Protein AF-A0A453JYV1-F1 (afdb_monomer)

InterPro domains:
  IPR001763 Rhodanese-like domain [PF00581] (7-103)
  IPR001763 Rhodanese-like domain [PS50206] (11-111)
  IPR001763 Rhodanese-like domain [SM00450] (1-108)
  IPR020936 tRNA uridine(34) hydroxylase [PTHR43268] (7-194)
  IPR022111 Rhodanase, C-terminal [PF12368] (113-177)
  IPR036873 Rhodanese-like domain superfamily [G3DSA:3.40.250.10] (4-139)
  IPR036873 Rhodanese-like domain superfamily [SSF52821] (13-140)

Solvent-accessible surface area (backbone atoms only — not comparable to full-atom values): 14407 Å² total; per-residue (Å²): 132,84,85,82,82,79,77,73,79,88,82,81,53,57,56,35,36,38,48,60,50,32,37,63,39,52,44,22,20,46,77,59,56,89,99,42,55,69,46,72,76,68,25,84,44,69,85,49,47,64,58,52,48,64,79,42,41,84,82,45,54,60,27,32,37,40,26,34,26,55,61,23,67,62,34,59,57,49,46,56,56,49,40,70,70,42,92,43,30,81,48,64,47,60,42,76,50,8,51,55,48,45,41,73,77,29,49,69,20,75,48,45,42,27,25,47,52,44,98,56,98,71,48,50,50,65,36,75,48,92,49,68,65,12,42,13,75,84,81,59,49,80,31,68,65,58,86,81,62,42,40,16,70,86,78,59,48,65,43,38,57,42,76,78,52,56,77,75,51,87,77,40,67,43,71,73,42,45,77,70,74,47,70,76,81,80,74,80,83,82,87,81,93,77,82,86,85,91,88,80,87,82,88,85,90,82,90,80,87,85,81,87,81,90,84,90,85,87,87,81,91,84,84,89,82,90,85,88,132

Radius of gyration: 28.68 Å; Cα contacts (8 Å, |Δi|>4): 325; chains: 1; bounding box: 116×36×60 Å

Nearest PDB structures (foldseek):
  5lwv-assembly1_A  TM=4.990E-01  e=4.012E+00  Homo sapiens
  5a01-assembly3_C  TM=4.528E-01  e=8.162E+00  Drosophila melanogaster
  8k5p-assembly1_M  TM=2.329E-01  e=2.394E+00  Saccharomyces cerevisiae S288C

Mean predicted aligned error: 13.2 Å

pLDDT: mean 79.56, std 25.59, range [27.66, 98.44]

Structure (mmCIF, N/CA/C/O backbone):
data_AF-A0A453JYV1-F1
#
_entry.id   AF-A0A453JYV1-F1
#
loop_
_atom_site.group_PDB
_atom_site.id
_atom_site.type_symbol
_atom_site.label_atom_id
_atom_site.label_alt_id
_atom_site.label_comp_id
_atom_site.label_asym_id
_atom_site.label_entity_id
_atom_site.label_seq_id
_atom_site.pdbx_PDB_ins_code
_atom_site.Cartn_x
_atom_site.Cartn_y
_atom_site.Cartn_z
_atom_site.occupancy
_atom_site.B_iso_or_equiv
_atom_site.auth_seq_id
_atom_site.auth_comp_id
_atom_site.auth_asym_id
_atom_site.auth_atom_id
_atom_site.pdbx_PDB_model_num
ATOM 1 N N . GLY A 1 1 ? -49.571 16.961 22.660 1.00 34.50 1 GLY A N 1
ATOM 2 C CA . GLY A 1 1 ? -49.129 15.564 22.766 1.00 34.50 1 GLY A CA 1
ATOM 3 C C . GLY A 1 1 ? -48.172 15.290 21.635 1.00 34.50 1 GLY A C 1
ATOM 4 O O . GLY A 1 1 ? -48.546 15.604 20.517 1.00 34.50 1 GLY A O 1
ATOM 5 N N . THR A 1 2 ? -46.983 14.783 21.987 1.00 37.09 2 THR A N 1
ATOM 6 C CA . THR A 1 2 ? -46.060 13.943 21.185 1.00 37.09 2 THR A CA 1
ATOM 7 C C . THR A 1 2 ? -45.648 14.508 19.814 1.00 37.09 2 THR A C 1
ATOM 9 O O . THR A 1 2 ? -46.446 14.521 18.889 1.00 37.09 2 THR A O 1
ATOM 12 N N . GLY A 1 3 ? -44.443 15.045 19.617 1.00 42.00 3 GLY A N 1
ATOM 13 C CA . GLY A 1 3 ? -43.163 14.373 19.863 1.00 42.00 3 GLY A CA 1
ATOM 14 C C . GLY A 1 3 ? -42.870 13.440 18.686 1.00 42.00 3 GLY A C 1
ATOM 15 O O . GLY A 1 3 ? -43.365 12.319 18.669 1.00 42.00 3 GLY A O 1
ATOM 16 N N . SER A 1 4 ? -42.119 13.920 17.694 1.00 39.47 4 SER A N 1
ATOM 17 C CA . SER A 1 4 ? -41.446 13.064 16.711 1.00 39.47 4 SER A CA 1
ATOM 18 C C . SER A 1 4 ? -39.971 13.443 16.701 1.00 39.47 4 SER A C 1
ATOM 20 O O . SER A 1 4 ? -39.463 14.083 15.777 1.00 39.47 4 SER A O 1
ATOM 22 N N . ASP A 1 5 ? -39.316 13.084 17.799 1.00 43.47 5 ASP A N 1
ATOM 23 C CA . ASP A 1 5 ? -37.872 12.975 17.880 1.00 43.47 5 ASP A CA 1
ATOM 24 C C . ASP A 1 5 ? -37.431 11.998 16.791 1.00 43.47 5 ASP A C 1
ATOM 26 O O . ASP A 1 5 ? -37.716 10.802 16.843 1.00 43.47 5 ASP A O 1
ATOM 30 N N . THR A 1 6 ? -36.782 12.516 15.752 1.00 44.31 6 THR A N 1
ATOM 31 C CA . THR A 1 6 ? -35.969 11.668 14.884 1.00 44.31 6 THR A CA 1
ATOM 32 C C . THR A 1 6 ? -34.592 11.637 15.527 1.00 44.31 6 THR A C 1
ATOM 34 O O . THR A 1 6 ? -33.714 12.422 15.178 1.00 44.31 6 THR A O 1
ATOM 37 N N . GLU A 1 7 ? -34.438 10.791 16.547 1.00 43.16 7 GLU A N 1
ATOM 38 C CA . GLU A 1 7 ? -33.121 10.413 17.050 1.00 43.16 7 GLU A CA 1
ATOM 39 C C . GLU A 1 7 ? -32.346 9.776 15.891 1.00 43.16 7 GLU A C 1
ATOM 41 O O . GLU A 1 7 ? -32.660 8.678 15.426 1.00 43.16 7 GLU A O 1
ATOM 46 N N . ALA A 1 8 ? -31.339 10.493 15.388 1.00 46.44 8 ALA A N 1
ATOM 47 C CA . ALA A 1 8 ? -30.294 9.889 14.580 1.00 46.44 8 ALA A CA 1
ATOM 48 C C . ALA A 1 8 ? -29.594 8.822 15.442 1.00 46.44 8 ALA A C 1
ATOM 50 O O . ALA A 1 8 ? -29.291 9.096 16.607 1.00 46.44 8 ALA A O 1
ATOM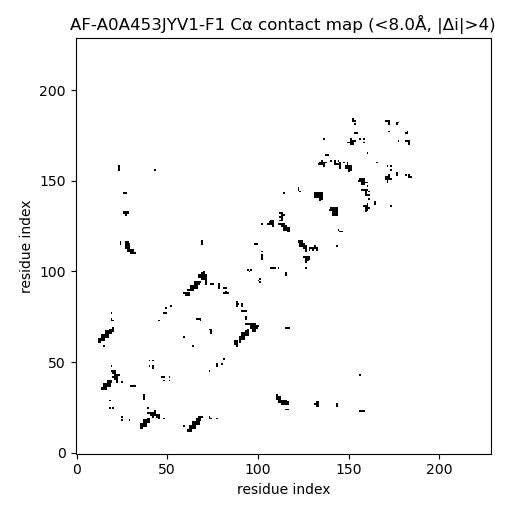 51 N N . PRO A 1 9 ? -29.344 7.609 14.921 1.00 43.66 9 PRO A N 1
ATOM 52 C CA . PRO A 1 9 ? -28.768 6.549 15.728 1.00 43.66 9 PRO A CA 1
ATOM 53 C C . PRO A 1 9 ? -27.367 6.964 16.183 1.00 43.66 9 PRO A C 1
ATOM 55 O O . PRO A 1 9 ? -26.504 7.303 15.373 1.00 43.66 9 PRO A O 1
ATOM 58 N N . ALA A 1 10 ? -27.141 6.929 17.493 1.00 43.78 10 ALA A N 1
ATOM 59 C CA . ALA A 1 10 ? -25.817 7.068 18.069 1.00 43.78 10 ALA A CA 1
ATOM 60 C C . ALA A 1 10 ? -24.900 5.939 17.554 1.00 43.78 10 ALA A C 1
ATOM 62 O O . ALA A 1 10 ? -25.212 4.760 17.723 1.00 43.78 10 ALA A O 1
ATOM 63 N N . GLY A 1 11 ? -23.748 6.299 16.975 1.00 46.12 11 GLY A N 1
ATOM 64 C CA . GLY A 1 11 ? -22.556 5.443 17.023 1.00 46.12 11 GLY A CA 1
ATOM 65 C C . GLY A 1 11 ? -22.072 4.751 15.744 1.00 46.12 11 GLY A C 1
ATOM 66 O O . GLY A 1 11 ? -21.526 3.658 15.852 1.00 46.12 11 GLY A O 1
ATOM 67 N N . GLN A 1 12 ? -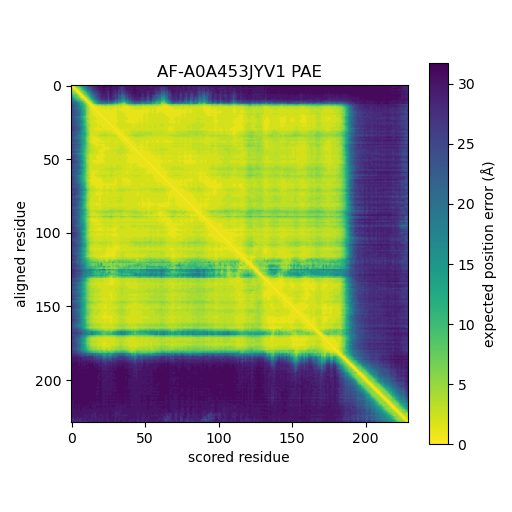22.185 5.345 14.552 1.00 57.25 12 GLN A N 1
ATOM 68 C CA . GLN A 1 12 ? -21.348 4.907 13.421 1.00 57.25 12 GLN A CA 1
ATOM 69 C C . GLN A 1 12 ? -20.193 5.885 13.228 1.00 57.25 12 GLN A C 1
ATOM 71 O O . GLN A 1 12 ? -20.302 6.858 12.491 1.00 57.25 12 GLN A O 1
ATOM 76 N N . ASN A 1 13 ? -19.081 5.630 13.919 1.00 68.19 13 ASN A N 1
ATOM 77 C CA . ASN A 1 13 ? -17.817 6.251 13.542 1.00 68.19 13 ASN A CA 1
ATOM 78 C C . ASN A 1 13 ? -17.468 5.757 12.137 1.00 68.19 13 ASN A C 1
ATOM 80 O O . ASN A 1 13 ? -17.376 4.541 11.940 1.00 68.19 13 ASN A O 1
ATOM 84 N N . ASP A 1 14 ? -17.261 6.679 11.193 1.00 91.44 14 ASP A N 1
ATOM 85 C CA . ASP A 1 14 ? -16.780 6.347 9.851 1.00 91.44 14 ASP A CA 1
ATOM 86 C C . ASP A 1 14 ? -15.595 5.386 9.945 1.00 91.44 14 ASP A C 1
ATOM 88 O O . ASP A 1 14 ? -14.679 5.581 10.750 1.00 91.44 14 ASP A O 1
ATOM 92 N N . VAL A 1 15 ? -15.606 4.342 9.124 1.00 95.69 15 VAL A N 1
ATOM 93 C CA . VAL A 1 15 ? -14.501 3.389 9.060 1.00 95.69 15 VAL A CA 1
ATOM 94 C C . VAL A 1 15 ? -13.508 3.864 8.010 1.00 95.69 15 VAL A C 1
ATOM 96 O O . VAL A 1 15 ? -13.895 4.239 6.904 1.00 95.69 15 VAL A O 1
ATOM 99 N N . VAL A 1 16 ? -12.223 3.802 8.343 1.00 97.31 16 VAL A N 1
ATOM 100 C CA . VAL A 1 16 ? -11.128 3.982 7.386 1.00 97.31 16 VAL A CA 1
ATOM 101 C C . VAL A 1 16 ? -10.221 2.768 7.422 1.00 97.31 16 VAL A C 1
ATOM 103 O O . VAL A 1 16 ? -9.938 2.217 8.488 1.00 97.31 16 VAL A O 1
ATOM 106 N N . VAL A 1 17 ? -9.751 2.352 6.253 1.00 98.19 17 VAL A N 1
ATOM 107 C CA . VAL A 1 17 ? -8.745 1.301 6.129 1.00 98.19 17 VAL A CA 1
ATOM 108 C C . VAL A 1 17 ? -7.386 1.952 5.898 1.00 98.19 17 VAL A C 1
ATOM 110 O O . VAL A 1 17 ? -7.243 2.740 4.974 1.00 98.19 17 VAL A O 1
ATOM 113 N N . LEU A 1 18 ? -6.377 1.627 6.703 1.00 98.38 18 LEU A N 1
ATOM 114 C CA . LEU A 1 18 ? -5.026 2.182 6.581 1.00 98.38 18 LEU A CA 1
ATOM 115 C C . LEU A 1 18 ? -4.015 1.098 6.187 1.00 98.38 18 LEU A C 1
ATOM 117 O O . LEU A 1 18 ? -3.783 0.140 6.931 1.00 98.38 18 LEU A O 1
ATOM 121 N N . ASP A 1 19 ? -3.376 1.276 5.031 1.00 98.38 19 ASP A N 1
ATOM 122 C CA . ASP A 1 19 ? -2.267 0.431 4.587 1.00 98.38 19 ASP A CA 1
ATOM 123 C C . ASP A 1 19 ? -0.969 0.856 5.289 1.00 98.38 19 ASP A C 1
ATOM 125 O O . ASP A 1 19 ? -0.384 1.888 4.971 1.00 98.38 19 ASP A O 1
ATOM 129 N N . ALA A 1 20 ? -0.487 0.060 6.243 1.00 98.00 20 ALA A N 1
ATOM 130 C CA . ALA A 1 20 ? 0.745 0.350 6.982 1.00 98.00 20 ALA A CA 1
ATOM 131 C C . ALA A 1 20 ? 2.015 -0.138 6.251 1.00 98.00 20 ALA A C 1
ATOM 133 O O . ALA A 1 20 ? 3.064 -0.337 6.877 1.00 98.00 20 ALA A O 1
ATOM 134 N N . ARG A 1 21 ? 1.921 -0.421 4.945 1.00 98.31 21 ARG A N 1
ATOM 135 C CA . ARG A 1 21 ? 3.026 -0.944 4.135 1.00 98.31 21 ARG A CA 1
ATOM 136 C C . ARG A 1 21 ? 3.754 0.137 3.347 1.00 98.31 21 ARG A C 1
ATOM 138 O O . ARG A 1 21 ? 3.298 1.267 3.221 1.00 98.31 21 ARG A O 1
ATOM 145 N N . ASN A 1 22 ? 4.909 -0.234 2.800 1.00 97.81 22 ASN A N 1
ATOM 146 C CA . ASN A 1 22 ? 5.653 0.633 1.900 1.00 97.81 22 ASN A CA 1
ATOM 147 C C . ASN A 1 22 ? 4.972 0.666 0.524 1.00 97.81 22 ASN A C 1
ATOM 149 O O . ASN A 1 22 ? 4.367 -0.317 0.093 1.00 97.81 22 ASN A O 1
ATOM 153 N N . LEU A 1 23 ? 5.158 1.760 -0.217 1.00 97.50 23 LEU A N 1
ATOM 154 C CA . LEU A 1 23 ? 4.512 1.995 -1.510 1.00 97.50 23 LEU A CA 1
ATOM 155 C C . LEU A 1 23 ? 4.705 0.845 -2.508 1.00 97.50 23 LEU A C 1
ATOM 157 O O . LEU A 1 23 ? 3.768 0.471 -3.209 1.00 97.50 23 LEU A O 1
ATOM 161 N N . TYR A 1 24 ? 5.900 0.252 -2.572 1.00 97.00 24 TYR A N 1
ATOM 162 C CA . TYR A 1 24 ? 6.161 -0.850 -3.504 1.00 97.00 24 TYR A CA 1
ATOM 163 C C . TYR A 1 24 ? 5.311 -2.098 -3.209 1.00 97.00 24 TYR A C 1
ATOM 165 O O . TYR A 1 24 ? 5.020 -2.854 -4.135 1.00 9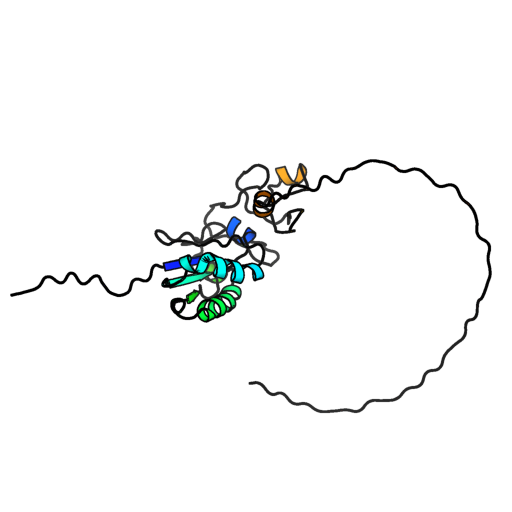7.00 24 TYR A O 1
ATOM 173 N N . GLU A 1 25 ? 4.882 -2.298 -1.960 1.00 97.81 25 GLU A N 1
ATOM 174 C CA . GLU A 1 25 ? 3.993 -3.392 -1.556 1.00 97.81 25 GLU A CA 1
ATOM 175 C C . GLU A 1 25 ? 2.546 -3.083 -1.958 1.00 97.81 25 GLU A C 1
ATOM 177 O O . GLU A 1 25 ? 1.879 -3.928 -2.551 1.00 97.81 25 GLU A O 1
ATOM 182 N N . THR A 1 26 ? 2.081 -1.856 -1.696 1.00 97.31 26 THR A N 1
ATOM 183 C CA . THR A 1 26 ? 0.747 -1.369 -2.093 1.00 97.31 26 THR A CA 1
ATOM 184 C C . THR A 1 26 ? 0.556 -1.356 -3.611 1.00 97.31 26 THR A C 1
ATOM 186 O O . THR A 1 26 ? -0.547 -1.597 -4.096 1.00 97.31 26 THR A O 1
ATOM 189 N N . ARG A 1 27 ? 1.630 -1.115 -4.376 1.00 96.06 27 ARG A N 1
ATOM 190 C CA . ARG A 1 27 ? 1.603 -1.040 -5.846 1.00 96.06 27 ARG A CA 1
ATOM 191 C C . ARG A 1 27 ? 1.146 -2.338 -6.514 1.00 96.06 27 ARG A C 1
ATOM 193 O O . ARG A 1 27 ? 0.550 -2.280 -7.583 1.00 96.06 27 ARG A O 1
ATOM 200 N N . ILE A 1 28 ? 1.445 -3.489 -5.913 1.00 96.06 28 ILE A N 1
ATOM 201 C CA . ILE 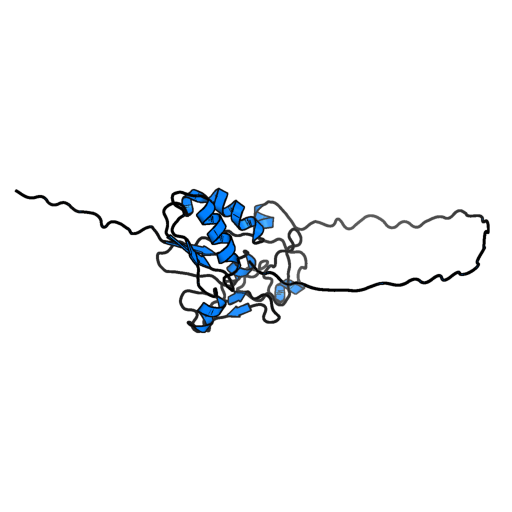A 1 28 ? 1.134 -4.799 -6.508 1.00 96.06 28 ILE A CA 1
ATOM 202 C C . ILE A 1 28 ? -0.087 -5.473 -5.895 1.00 96.06 28 ILE A C 1
ATOM 204 O O . ILE A 1 28 ? -0.616 -6.400 -6.495 1.00 96.06 28 ILE A O 1
ATOM 208 N N . GLY A 1 29 ? -0.560 -5.004 -4.745 1.00 96.00 29 GLY A N 1
ATOM 209 C CA . GLY A 1 29 ? -1.783 -5.508 -4.147 1.00 96.00 29 GLY A CA 1
ATOM 210 C C . GLY A 1 29 ? -2.213 -4.674 -2.961 1.00 96.00 29 GLY A C 1
ATOM 211 O O . GLY A 1 29 ? -1.365 -4.158 -2.233 1.00 96.00 29 GLY A O 1
ATOM 212 N N . LYS A 1 30 ? -3.518 -4.522 -2.761 1.00 96.88 30 LYS A N 1
ATOM 213 C CA . LYS A 1 30 ? -4.110 -3.683 -1.709 1.00 96.88 30 LYS A CA 1
ATOM 214 C C . LYS A 1 30 ? -5.551 -4.097 -1.440 1.00 96.88 30 LYS A C 1
ATOM 216 O O . LYS A 1 30 ? -6.161 -4.784 -2.256 1.00 96.88 30 LYS A O 1
ATOM 221 N N . PHE A 1 31 ? -6.090 -3.666 -0.306 1.00 96.69 31 PHE A N 1
ATOM 222 C CA . PHE A 1 31 ? -7.512 -3.840 -0.038 1.00 96.69 31 PHE A CA 1
ATOM 223 C C . PHE A 1 31 ? -8.349 -2.833 -0.830 1.00 96.69 31 PHE A C 1
ATOM 225 O O . PHE A 1 31 ? -8.007 -1.654 -0.929 1.00 96.69 31 PHE A O 1
ATOM 232 N N . HIS A 1 32 ? -9.465 -3.312 -1.363 1.00 94.56 32 HIS A N 1
ATOM 233 C CA . HIS A 1 32 ? -10.542 -2.515 -1.917 1.00 94.56 32 HIS A CA 1
ATOM 234 C C . HIS A 1 32 ? -11.849 -2.941 -1.245 1.00 94.56 32 HIS A C 1
ATOM 236 O O . HIS A 1 32 ? -12.421 -3.988 -1.549 1.00 94.56 32 HIS A O 1
ATOM 242 N N . VAL A 1 33 ? -12.305 -2.130 -0.292 1.00 94.38 33 VAL A N 1
ATOM 243 C CA . VAL A 1 33 ? -13.553 -2.369 0.435 1.00 94.38 33 VAL A CA 1
ATOM 244 C C . VAL A 1 33 ? -14.609 -1.393 -0.092 1.00 94.38 33 VAL A C 1
ATOM 246 O O . VAL A 1 33 ? -14.402 -0.180 -0.002 1.00 94.38 33 VAL A O 1
ATOM 249 N N . PRO A 1 34 ? -15.733 -1.876 -0.653 1.00 93.75 34 PRO A N 1
ATOM 250 C CA . PRO A 1 34 ? -16.776 -1.001 -1.174 1.00 93.75 34 PRO A CA 1
ATOM 251 C C . PRO A 1 34 ? -17.294 -0.032 -0.107 1.00 93.75 34 PRO A C 1
ATOM 253 O O . PRO A 1 34 ? -17.627 -0.445 1.002 1.00 93.75 34 PRO A O 1
ATOM 256 N N . ASN A 1 35 ? -17.406 1.249 -0.468 1.00 93.62 35 ASN A N 1
ATOM 257 C CA . ASN A 1 35 ? -17.914 2.331 0.389 1.00 93.62 35 ASN A CA 1
ATOM 258 C C . ASN A 1 35 ? -17.080 2.625 1.651 1.00 93.62 35 ASN A C 1
ATOM 260 O O . ASN A 1 35 ? -17.571 3.299 2.552 1.00 93.62 35 ASN A O 1
ATOM 264 N N . VAL A 1 36 ? -15.831 2.155 1.720 1.00 95.75 36 VAL A N 1
ATOM 265 C CA . VAL A 1 36 ? -14.913 2.461 2.823 1.00 95.75 36 VAL A CA 1
ATOM 266 C C . VAL A 1 36 ? -13.664 3.129 2.265 1.00 95.75 36 VAL A C 1
ATOM 268 O O . VAL A 1 36 ? -13.025 2.626 1.337 1.00 95.75 36 VAL A O 1
ATOM 271 N N . GLU A 1 37 ? -13.301 4.278 2.828 1.00 95.50 37 GLU A N 1
ATOM 272 C CA . GLU A 1 37 ? -12.090 4.983 2.421 1.00 95.50 37 GLU A CA 1
ATOM 273 C C . GLU A 1 37 ? -10.854 4.150 2.777 1.00 95.50 37 GLU A C 1
ATOM 275 O O . GLU A 1 37 ? -10.687 3.701 3.913 1.00 95.50 37 GLU A O 1
ATOM 280 N N . THR A 1 38 ? -9.976 3.945 1.793 1.00 96.62 38 THR A N 1
ATOM 281 C CA . THR A 1 38 ? -8.683 3.288 2.000 1.00 96.62 38 THR A CA 1
ATOM 282 C C . THR A 1 38 ? -7.562 4.307 1.849 1.00 96.62 38 THR A C 1
ATOM 284 O O . THR A 1 38 ? -7.346 4.876 0.777 1.00 96.62 38 THR A O 1
ATOM 287 N N . LEU A 1 39 ? -6.840 4.520 2.940 1.00 97.62 39 LEU A N 1
ATOM 288 C CA . LEU A 1 39 ? -5.715 5.424 3.064 1.00 97.62 39 LEU A CA 1
ATOM 289 C C . LEU A 1 39 ? -4.426 4.683 2.701 1.00 97.62 39 LEU A C 1
ATOM 291 O O . LEU A 1 39 ? -4.056 3.691 3.332 1.00 97.62 39 LEU A O 1
ATOM 295 N N . HIS A 1 40 ? -3.732 5.200 1.688 1.00 96.12 40 HIS A N 1
ATOM 296 C CA . HIS A 1 40 ? -2.420 4.723 1.260 1.00 96.12 40 HIS A CA 1
ATOM 297 C C . HIS A 1 40 ? -1.384 5.813 1.553 1.00 96.12 40 HIS A C 1
ATOM 299 O O . HIS A 1 40 ? -1.319 6.792 0.811 1.00 96.12 40 HIS A O 1
ATOM 305 N N . PRO A 1 41 ? -0.564 5.663 2.605 1.00 96.25 41 PRO A N 1
ATOM 306 C CA . PRO A 1 41 ? 0.421 6.670 2.993 1.00 96.25 41 PRO A CA 1
ATOM 307 C C . PRO A 1 41 ? 1.522 6.963 1.964 1.00 96.25 41 PRO A C 1
ATOM 309 O O . PRO A 1 41 ? 2.268 7.921 2.124 1.00 96.25 41 PRO A O 1
ATOM 312 N N . GLU A 1 42 ? 1.665 6.123 0.932 1.00 95.81 42 GLU A N 1
ATOM 313 C CA . GLU A 1 42 ? 2.742 6.195 -0.069 1.00 95.81 42 GLU A CA 1
ATOM 314 C C . GLU A 1 42 ? 4.159 6.273 0.553 1.00 95.81 42 GLU A C 1
ATOM 316 O O . GLU A 1 42 ? 5.078 6.847 -0.028 1.00 95.81 42 GLU A O 1
ATOM 321 N N . ILE A 1 43 ? 4.370 5.672 1.729 1.00 96.44 43 ILE A N 1
ATOM 322 C CA . ILE A 1 43 ? 5.656 5.724 2.444 1.00 96.44 43 ILE A CA 1
ATOM 323 C C . ILE A 1 43 ? 6.735 4.867 1.769 1.00 96.44 43 ILE A C 1
ATOM 325 O O . ILE A 1 43 ? 6.464 3.801 1.210 1.00 96.44 43 ILE A O 1
ATOM 329 N N . ARG A 1 44 ? 8.000 5.297 1.847 1.00 95.81 44 ARG A N 1
ATOM 330 C CA . ARG A 1 44 ? 9.139 4.527 1.303 1.00 95.81 44 ARG A CA 1
ATOM 331 C C . ARG A 1 44 ? 9.573 3.423 2.257 1.00 95.81 44 ARG A C 1
ATOM 333 O O . ARG A 1 44 ? 9.987 2.345 1.823 1.00 95.81 44 ARG A O 1
ATOM 340 N N . GLN A 1 45 ? 9.488 3.724 3.544 1.00 95.88 45 GLN A N 1
ATOM 341 C CA . GLN A 1 45 ? 9.883 2.881 4.659 1.00 95.88 45 GLN A CA 1
ATOM 342 C C . GLN A 1 45 ? 8.929 3.106 5.833 1.00 95.88 45 GLN A C 1
ATOM 344 O O . GLN A 1 45 ? 8.336 4.172 5.980 1.00 95.88 45 GLN A O 1
ATOM 349 N N . TYR A 1 46 ? 8.818 2.106 6.703 1.00 96.00 46 TYR A N 1
ATOM 350 C CA . TYR A 1 46 ? 7.879 2.138 7.822 1.00 96.00 46 TYR A CA 1
ATOM 351 C C . TYR A 1 46 ? 8.115 3.306 8.795 1.00 96.00 46 TYR A C 1
ATOM 353 O O . TYR A 1 46 ? 7.160 3.836 9.351 1.00 96.00 46 TYR A O 1
ATOM 361 N N . SER A 1 47 ? 9.365 3.746 8.975 1.00 96.50 47 SER A N 1
ATOM 362 C CA . SER A 1 47 ? 9.696 4.888 9.840 1.00 96.50 47 SER A CA 1
ATOM 363 C C . SER A 1 47 ? 9.083 6.213 9.383 1.00 96.50 47 SER A C 1
ATOM 365 O O . SER A 1 47 ? 9.039 7.145 10.177 1.00 96.50 47 SER A O 1
ATOM 367 N N . ASP A 1 48 ? 8.606 6.301 8.139 1.00 96.94 48 ASP A N 1
ATOM 368 C CA . ASP A 1 48 ? 7.926 7.491 7.623 1.00 96.94 48 ASP A CA 1
ATOM 369 C C . ASP A 1 48 ? 6.425 7.498 7.998 1.00 96.94 48 ASP A C 1
ATOM 371 O O . ASP A 1 48 ? 5.769 8.534 7.907 1.00 96.94 48 ASP A O 1
ATOM 375 N N . LEU A 1 49 ? 5.862 6.361 8.440 1.00 97.88 49 LEU A N 1
ATOM 376 C CA . LEU A 1 49 ? 4.437 6.241 8.775 1.00 97.88 49 LEU A CA 1
ATOM 377 C C . LEU A 1 49 ? 3.999 7.159 9.931 1.00 97.88 49 LEU A C 1
ATOM 379 O O . LEU A 1 49 ? 2.954 7.790 9.788 1.00 97.88 49 LEU A O 1
ATOM 383 N N . PRO A 1 50 ? 4.742 7.282 11.053 1.00 97.56 50 PRO A N 1
ATOM 384 C CA . PRO A 1 50 ? 4.370 8.199 12.132 1.00 97.56 50 PRO A CA 1
ATOM 385 C C . PRO A 1 50 ? 4.212 9.647 11.661 1.00 97.56 50 PRO A C 1
ATOM 387 O O . PRO A 1 50 ? 3.204 10.276 11.974 1.00 97.56 50 PRO A O 1
ATOM 390 N N . LEU A 1 51 ? 5.152 10.127 10.836 1.00 97.75 51 LEU A N 1
ATOM 391 C CA . LEU A 1 51 ? 5.095 11.467 10.252 1.00 97.75 51 LEU A CA 1
ATOM 392 C C . LEU A 1 51 ? 3.853 11.632 9.370 1.00 97.75 51 LEU A C 1
ATOM 394 O O . LEU A 1 51 ? 3.126 12.609 9.510 1.00 97.75 51 LEU A O 1
ATOM 398 N N . TRP A 1 52 ? 3.554 10.646 8.520 1.00 97.94 52 TRP A N 1
ATOM 399 C CA . TRP A 1 52 ? 2.341 10.690 7.704 1.00 97.94 52 TRP A CA 1
ATOM 400 C C . TRP A 1 52 ? 1.069 10.764 8.566 1.00 97.94 52 TRP A C 1
ATOM 402 O O . TRP A 1 52 ? 0.153 11.517 8.247 1.00 97.94 52 TRP A O 1
ATOM 412 N N . ILE A 1 53 ? 1.014 10.022 9.678 1.00 97.75 53 ILE A N 1
ATOM 413 C CA . ILE A 1 53 ? -0.111 10.055 10.628 1.00 97.75 53 ILE A CA 1
ATOM 414 C C . ILE A 1 53 ? -0.209 11.424 11.320 1.00 97.75 53 ILE A C 1
ATOM 416 O O . ILE A 1 53 ? -1.317 11.893 11.562 1.00 97.75 53 ILE A O 1
ATOM 420 N N . ASP A 1 54 ? 0.915 12.059 11.681 1.00 97.44 54 ASP A N 1
ATOM 421 C CA . ASP A 1 54 ? 0.932 13.435 12.208 1.00 97.44 54 ASP A CA 1
ATOM 422 C C . ASP A 1 54 ? 0.284 14.409 11.217 1.00 97.44 54 ASP A C 1
ATOM 424 O O . ASP A 1 54 ? -0.648 15.127 11.583 1.00 97.44 54 ASP A O 1
ATOM 428 N N . GLU A 1 55 ? 0.718 14.360 9.958 1.00 97.69 55 GLU A N 1
ATOM 429 C CA . GLU A 1 55 ? 0.276 15.252 8.880 1.00 97.69 55 GLU A CA 1
ATOM 430 C C . GLU A 1 55 ? -1.180 15.033 8.433 1.00 97.69 55 GLU A C 1
ATOM 432 O O . GLU A 1 55 ? -1.744 15.918 7.798 1.00 97.69 55 GLU A O 1
ATOM 437 N N . HIS A 1 56 ? -1.784 13.884 8.762 1.00 97.00 56 HIS A N 1
ATOM 438 C CA . HIS A 1 56 ? -3.130 13.482 8.319 1.00 97.00 56 HIS A CA 1
ATOM 439 C C . HIS A 1 56 ? -4.059 13.103 9.482 1.00 97.00 56 HIS A C 1
ATOM 441 O O . HIS A 1 56 ? -4.941 12.246 9.359 1.00 97.00 56 HIS A O 1
ATOM 447 N N . THR A 1 57 ? -3.846 13.717 10.644 1.00 95.94 57 THR A N 1
ATOM 448 C CA . THR A 1 57 ? -4.622 13.489 11.874 1.00 95.94 57 THR A CA 1
ATOM 449 C C . THR A 1 57 ? -6.132 13.623 11.633 1.00 95.94 57 THR A C 1
ATOM 451 O O . THR A 1 57 ? -6.919 12.842 12.165 1.00 95.94 57 THR A O 1
ATOM 454 N N . GLU A 1 58 ? -6.554 14.574 10.804 1.00 95.25 58 GLU A N 1
ATOM 455 C CA . GLU A 1 58 ? -7.947 14.837 10.434 1.00 95.25 58 GLU A CA 1
ATOM 456 C C . GLU A 1 58 ? -8.621 13.683 9.682 1.00 95.25 58 GLU A C 1
ATOM 458 O O . GLU A 1 58 ? -9.837 13.526 9.773 1.00 95.25 58 GLU A O 1
ATOM 463 N N . LYS A 1 59 ? -7.848 12.837 8.986 1.00 95.62 59 LYS A N 1
ATOM 464 C CA . LYS A 1 59 ? -8.374 11.644 8.298 1.00 95.62 59 LYS A CA 1
ATOM 465 C C . LYS A 1 59 ? -8.631 10.475 9.241 1.00 95.62 59 LYS A C 1
ATOM 467 O O . LYS A 1 59 ? -9.225 9.484 8.834 1.00 95.62 59 LYS A O 1
ATOM 472 N N . LEU A 1 60 ? -8.145 10.564 10.476 1.00 96.69 60 LEU A N 1
ATOM 473 C CA . LEU A 1 60 ? -8.098 9.455 11.425 1.00 96.69 60 LEU A CA 1
ATOM 474 C C . LEU A 1 60 ? -8.889 9.754 12.705 1.00 96.69 60 LEU A C 1
ATOM 476 O O . LEU A 1 60 ? -9.550 8.867 13.241 1.00 96.69 60 LEU A O 1
ATOM 480 N N . ARG A 1 61 ? -8.839 10.996 13.194 1.00 96.56 61 ARG A N 1
ATOM 481 C CA . ARG A 1 61 ? -9.484 11.404 14.446 1.00 96.56 61 ARG A CA 1
ATOM 482 C C . ARG A 1 61 ? -11.004 11.218 14.374 1.00 96.56 61 ARG A C 1
ATOM 484 O O . ARG A 1 61 ? -11.648 11.664 13.430 1.00 96.56 61 ARG A O 1
ATOM 491 N N . GLY A 1 62 ? -11.574 10.595 15.402 1.00 95.25 62 GLY A N 1
ATOM 492 C CA . GLY A 1 62 ? -13.007 10.316 15.531 1.00 95.25 62 GLY A CA 1
ATOM 493 C C . GLY A 1 62 ? -13.503 9.146 14.675 1.00 95.25 62 GLY A C 1
ATOM 494 O O . GLY A 1 62 ? -14.689 8.831 14.712 1.00 95.25 62 GLY A O 1
ATOM 495 N N . LYS A 1 63 ? -12.619 8.489 13.914 1.00 96.38 63 LYS A N 1
ATOM 496 C CA . LYS A 1 63 ? -12.958 7.376 13.021 1.00 96.38 63 LYS A CA 1
ATOM 497 C C . LYS A 1 63 ? -12.564 6.028 13.620 1.00 96.38 63 LYS A C 1
ATOM 499 O O . LYS A 1 63 ? -11.738 5.942 14.527 1.00 96.38 63 LYS A O 1
ATOM 504 N N . SER A 1 64 ? -13.149 4.958 13.088 1.00 97.25 64 SER A N 1
ATOM 505 C CA . SER A 1 64 ? -12.704 3.588 13.354 1.00 97.25 64 SER A CA 1
ATOM 506 C C . SER A 1 64 ? -11.614 3.214 12.354 1.00 97.25 64 SER A C 1
ATOM 508 O O . SER A 1 64 ? -11.877 3.070 11.161 1.00 97.25 64 SER A O 1
ATOM 510 N N . ILE A 1 65 ? -10.382 3.055 12.827 1.00 97.81 65 ILE A N 1
ATOM 511 C CA . ILE A 1 65 ? -9.207 2.847 11.977 1.00 97.81 65 ILE A CA 1
ATOM 512 C C . ILE A 1 65 ? -8.913 1.349 11.904 1.00 97.81 65 ILE A C 1
ATOM 514 O O . ILE A 1 65 ? -8.454 0.763 12.880 1.00 97.81 65 ILE A O 1
ATOM 518 N N . MET A 1 66 ? -9.151 0.718 10.755 1.00 97.94 66 MET A N 1
ATOM 519 C CA . MET A 1 66 ? -8.763 -0.668 10.482 1.00 97.94 66 MET A CA 1
ATOM 520 C C . MET A 1 66 ? -7.441 -0.690 9.719 1.00 97.94 66 MET A C 1
ATOM 522 O O . MET A 1 66 ? -7.364 -0.249 8.579 1.00 97.94 66 MET A O 1
ATOM 526 N N . MET A 1 67 ? -6.387 -1.234 10.311 1.00 98.00 67 MET A N 1
ATOM 527 C CA . MET A 1 67 ? -5.072 -1.264 9.674 1.00 98.00 67 MET A CA 1
ATOM 528 C C . MET A 1 67 ? -4.709 -2.645 9.150 1.00 98.00 67 MET A C 1
ATOM 530 O O . MET A 1 67 ? -5.105 -3.668 9.710 1.00 98.00 67 MET A O 1
ATOM 534 N N . TYR A 1 68 ? -3.859 -2.689 8.130 1.00 98.44 68 TYR A N 1
ATOM 535 C CA . TYR A 1 68 ? -3.265 -3.941 7.683 1.00 98.44 68 TYR A CA 1
ATOM 536 C C . TYR A 1 68 ? -1.812 -3.769 7.237 1.00 98.44 68 TYR A C 1
ATOM 538 O O . TYR A 1 68 ? -1.356 -2.699 6.841 1.00 98.44 68 TYR A O 1
ATOM 546 N N . CYS A 1 69 ? -1.073 -4.870 7.301 1.00 97.94 69 CYS A N 1
ATOM 547 C CA . CYS A 1 69 ? 0.211 -5.049 6.639 1.00 97.94 69 CYS A CA 1
ATOM 548 C C . CYS A 1 69 ? 0.381 -6.537 6.292 1.00 97.94 69 CYS A C 1
ATOM 550 O O . CYS A 1 69 ? -0.535 -7.327 6.517 1.00 97.94 69 CYS A O 1
ATOM 552 N N . THR A 1 70 ? 1.534 -6.949 5.759 1.00 97.00 70 THR A N 1
ATOM 553 C CA . THR A 1 70 ? 1.768 -8.339 5.318 1.00 97.00 70 THR A CA 1
ATOM 554 C C . THR A 1 70 ? 1.472 -9.379 6.406 1.00 97.00 70 THR A C 1
ATOM 556 O O . THR A 1 70 ? 0.743 -10.327 6.136 1.00 97.00 70 THR A O 1
ATOM 559 N N . GLY A 1 71 ? 1.990 -9.184 7.627 1.00 95.50 71 GLY A N 1
ATOM 560 C CA . GLY A 1 71 ? 1.907 -10.167 8.723 1.00 95.50 71 GLY A CA 1
ATOM 561 C C . GLY A 1 71 ? 1.505 -9.603 10.093 1.00 95.50 71 GLY A C 1
ATOM 562 O O . GLY A 1 71 ? 1.679 -10.270 11.103 1.00 95.50 71 GLY A O 1
ATOM 563 N N . GLY A 1 72 ? 1.020 -8.361 10.160 1.00 95.06 72 GLY A N 1
ATOM 564 C CA . GLY A 1 72 ? 0.496 -7.734 11.387 1.00 95.06 72 GLY A CA 1
ATOM 565 C C . GLY A 1 72 ? 1.494 -6.912 12.217 1.00 95.06 72 GLY A C 1
ATOM 566 O O . GLY A 1 72 ? 1.097 -5.907 12.791 1.00 95.06 72 GLY A O 1
ATOM 567 N N . ILE A 1 73 ? 2.794 -7.230 12.221 1.00 95.75 73 ILE A N 1
ATOM 568 C CA . ILE A 1 73 ? 3.764 -6.591 13.143 1.0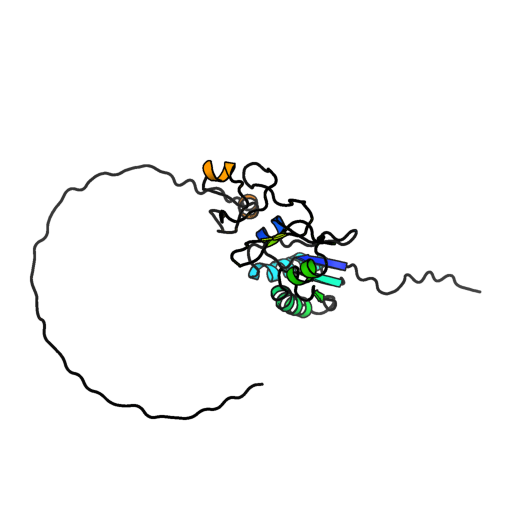0 95.75 73 ILE A CA 1
ATOM 569 C C . ILE A 1 73 ? 3.853 -5.054 13.041 1.00 95.75 73 ILE A C 1
ATOM 571 O O . ILE A 1 73 ? 3.976 -4.367 14.051 1.00 95.75 73 ILE A O 1
ATOM 575 N N . ARG A 1 74 ? 3.758 -4.488 11.829 1.00 97.44 74 ARG A N 1
ATOM 576 C CA . ARG A 1 74 ? 3.742 -3.025 11.637 1.00 97.44 74 ARG A CA 1
ATOM 577 C C . ARG A 1 74 ? 2.472 -2.393 12.203 1.00 97.44 74 ARG A C 1
ATOM 579 O O . ARG A 1 74 ? 2.521 -1.273 12.693 1.00 97.44 74 ARG A O 1
ATOM 586 N N . CYS A 1 75 ? 1.355 -3.114 12.162 1.00 97.69 75 CYS A N 1
ATOM 587 C CA . CYS A 1 75 ? 0.086 -2.649 12.708 1.00 97.69 75 CYS A CA 1
ATOM 588 C C . CYS A 1 75 ? 0.107 -2.622 14.237 1.00 97.69 75 CYS A C 1
ATOM 590 O O . CYS A 1 75 ? -0.401 -1.665 14.811 1.00 97.69 75 CYS A O 1
ATOM 592 N N . GLU A 1 76 ? 0.768 -3.580 14.892 1.00 96.00 76 GLU A N 1
ATOM 593 C CA . GLU A 1 76 ? 0.928 -3.565 16.353 1.00 96.00 76 GLU A CA 1
ATOM 594 C C . GLU A 1 76 ? 1.589 -2.258 16.804 1.00 96.00 76 GLU A C 1
ATOM 596 O O . GLU A 1 76 ? 1.041 -1.501 17.609 1.00 96.00 76 GLU A O 1
ATOM 601 N N . MET A 1 77 ? 2.723 -1.936 16.177 1.00 96.06 77 MET A N 1
ATOM 602 C CA . MET A 1 77 ? 3.506 -0.737 16.466 1.00 96.06 77 MET A CA 1
ATOM 603 C C . MET A 1 77 ? 2.751 0.550 16.101 1.00 96.06 77 MET A C 1
ATOM 605 O O . MET A 1 77 ? 2.683 1.479 16.909 1.00 96.06 77 MET A O 1
ATOM 609 N N . ALA A 1 78 ? 2.147 0.609 14.910 1.00 96.88 78 ALA A N 1
ATOM 610 C CA . ALA A 1 78 ? 1.385 1.774 14.466 1.00 96.88 78 ALA A CA 1
ATOM 611 C C . ALA A 1 78 ? 0.153 2.018 15.348 1.00 96.88 78 ALA A C 1
ATOM 613 O O . ALA A 1 78 ? -0.190 3.165 15.621 1.00 96.88 78 ALA A O 1
ATOM 614 N N . SER A 1 79 ? -0.485 0.958 15.849 1.00 96.56 79 SER A N 1
ATOM 615 C CA . SER A 1 79 ? -1.703 1.079 16.650 1.00 96.56 79 SER A CA 1
ATOM 616 C C . SER A 1 79 ? -1.417 1.692 18.016 1.00 96.56 79 SER A C 1
ATOM 618 O O . SER A 1 79 ? -2.178 2.538 18.484 1.00 96.56 79 SER A O 1
ATOM 620 N N . ALA A 1 80 ? -0.288 1.322 18.630 1.00 96.00 80 ALA A N 1
ATOM 621 C CA . ALA A 1 80 ? 0.191 1.948 19.855 1.00 96.00 80 ALA A CA 1
ATOM 622 C C . ALA A 1 80 ? 0.499 3.437 19.633 1.00 96.00 80 ALA A C 1
ATOM 624 O O . ALA A 1 80 ? 0.087 4.274 20.435 1.00 96.00 80 ALA A O 1
ATOM 625 N N . TYR A 1 81 ? 1.157 3.773 18.519 1.00 97.69 81 TYR A N 1
ATOM 626 C CA . TYR A 1 81 ? 1.467 5.160 18.174 1.00 97.69 81 TYR A CA 1
ATOM 627 C C . TYR A 1 81 ? 0.203 6.006 17.934 1.00 97.69 81 TYR A C 1
ATOM 629 O O . TYR A 1 81 ? 0.088 7.090 18.501 1.00 97.69 81 TYR A O 1
ATOM 637 N N . ILE A 1 82 ? -0.779 5.508 17.175 1.00 97.31 82 ILE A N 1
ATOM 638 C CA . ILE A 1 82 ? -2.048 6.218 16.937 1.00 97.31 82 ILE A CA 1
ATOM 639 C C . ILE A 1 82 ? -2.791 6.451 18.257 1.00 97.31 82 ILE A C 1
ATOM 641 O O . ILE A 1 82 ? -3.155 7.585 18.553 1.00 97.31 82 ILE A O 1
ATOM 645 N N . ARG A 1 83 ? -2.941 5.416 19.096 1.00 96.69 83 ARG A N 1
ATOM 646 C CA . ARG A 1 83 ? -3.600 5.553 20.408 1.00 96.69 83 ARG A CA 1
ATOM 647 C C . ARG A 1 83 ? -2.887 6.541 21.331 1.00 96.69 83 ARG A C 1
ATOM 649 O O . ARG A 1 83 ? -3.542 7.219 22.116 1.00 96.69 83 ARG A O 1
ATOM 656 N N . SER A 1 84 ? -1.561 6.669 21.230 1.00 96.69 84 SER A N 1
ATOM 657 C CA . SER A 1 84 ? -0.803 7.631 22.045 1.00 96.69 84 SER A CA 1
ATOM 658 C C . SER A 1 84 ? -1.145 9.099 21.758 1.00 96.69 84 SER A C 1
ATOM 660 O O . SER A 1 84 ? -0.801 9.966 22.558 1.00 96.69 84 SER A O 1
ATOM 662 N N . LYS A 1 85 ? -1.860 9.388 20.660 1.00 95.50 85 LYS A N 1
ATOM 663 C CA . LYS A 1 85 ? -2.319 10.743 20.321 1.00 95.50 85 LYS A CA 1
ATOM 664 C C . LYS A 1 85 ? -3.509 11.231 21.150 1.00 95.50 85 LYS A C 1
ATOM 666 O O . LYS A 1 85 ? -3.836 12.414 21.080 1.00 95.50 85 LYS A O 1
ATOM 671 N N . GLY A 1 86 ? -4.117 10.363 21.960 1.00 94.62 86 GLY A N 1
ATOM 672 C CA . GLY A 1 86 ? -5.157 10.737 22.917 1.00 94.62 86 GLY A CA 1
ATOM 673 C C . GLY A 1 86 ? -6.555 10.812 22.304 1.00 94.62 86 GLY A C 1
ATOM 674 O O . GLY A 1 86 ? -6.927 9.966 21.495 1.00 94.62 86 GLY A O 1
ATOM 675 N N . GLU A 1 87 ? -7.333 11.808 22.732 1.00 94.69 87 GLU A N 1
ATOM 676 C CA . GLU A 1 87 ? -8.770 11.902 22.455 1.00 94.69 87 GLU A CA 1
ATOM 677 C C . GLU A 1 87 ? -9.098 11.872 20.952 1.00 94.69 87 GLU A C 1
ATOM 679 O O . GLU A 1 87 ? -8.571 12.658 20.151 1.00 94.69 87 GLU A O 1
ATOM 684 N N . GLY A 1 88 ? -10.003 10.967 20.578 1.00 93.06 88 GLY A N 1
ATOM 685 C CA . GLY A 1 88 ? -10.435 10.727 19.204 1.00 93.06 88 GLY A CA 1
ATOM 686 C C . GLY A 1 88 ? -9.605 9.681 18.453 1.00 93.06 88 GLY A C 1
ATOM 687 O O . GLY A 1 88 ? -9.803 9.524 17.251 1.00 93.06 88 GLY A O 1
ATOM 688 N N . PHE A 1 89 ? -8.685 8.975 19.115 1.00 95.94 89 PHE A N 1
ATOM 689 C CA . PHE A 1 89 ? -7.856 7.912 18.526 1.00 95.94 89 PHE A CA 1
ATOM 690 C C . PHE A 1 89 ? -7.979 6.564 19.249 1.00 95.94 89 PHE A C 1
ATOM 692 O O . PHE A 1 89 ? -7.070 5.734 19.221 1.00 95.94 89 PHE A O 1
ATOM 699 N N . GLU A 1 90 ? -9.103 6.324 19.914 1.00 93.00 90 GLU A N 1
ATOM 700 C CA . GLU A 1 90 ? -9.332 5.134 20.734 1.00 93.00 90 GLU A CA 1
ATOM 701 C C . GLU A 1 90 ? -9.628 3.894 19.875 1.00 93.00 90 GLU A C 1
ATOM 703 O O . GLU A 1 90 ? -9.204 2.780 20.195 1.00 93.00 90 GLU A O 1
ATOM 708 N N . ASN A 1 91 ? -10.323 4.088 18.751 1.00 95.69 91 ASN A N 1
ATOM 709 C CA . ASN A 1 91 ? -10.866 3.019 17.912 1.00 95.69 91 ASN A CA 1
ATOM 710 C C . ASN A 1 91 ? -9.871 2.569 16.834 1.00 95.69 91 ASN A C 1
ATOM 712 O O . ASN A 1 91 ? -10.077 2.804 15.643 1.00 95.69 91 ASN A O 1
ATOM 716 N N . VAL A 1 92 ? -8.786 1.913 17.253 1.00 97.06 92 VAL A N 1
ATOM 717 C CA . VAL A 1 92 ? -7.755 1.378 16.347 1.00 97.06 92 VAL A CA 1
ATOM 718 C C . VAL A 1 92 ? -7.761 -0.144 16.348 1.00 97.06 92 VAL A C 1
ATOM 720 O O . VAL A 1 92 ? -7.451 -0.783 17.355 1.00 97.06 92 VAL A O 1
ATOM 723 N N . PHE A 1 93 ? -8.040 -0.712 15.183 1.00 97.25 93 PHE A N 1
ATOM 724 C CA . PHE A 1 93 ? -8.109 -2.138 14.908 1.00 97.25 93 PHE A CA 1
ATOM 725 C C . PHE A 1 93 ? -7.048 -2.535 13.886 1.00 97.25 93 PHE A C 1
ATOM 727 O O . PHE A 1 93 ? -6.521 -1.715 13.132 1.00 97.25 93 PHE A O 1
ATOM 734 N N . GLN A 1 94 ? -6.742 -3.825 13.837 1.00 96.50 94 GLN A N 1
ATOM 735 C CA . GLN A 1 94 ? -5.809 -4.370 12.865 1.00 96.50 94 GLN A CA 1
ATOM 736 C C . GLN A 1 94 ? -6.280 -5.720 12.341 1.00 96.50 94 GLN A C 1
ATOM 738 O O . GLN A 1 94 ? -6.910 -6.504 13.054 1.00 96.50 94 GLN A O 1
ATOM 743 N N . LEU A 1 95 ? -5.910 -6.012 11.100 1.00 97.38 95 LEU A N 1
ATOM 744 C CA . LEU A 1 95 ? -6.108 -7.313 10.492 1.00 97.38 95 LEU A CA 1
ATOM 745 C C . LEU A 1 95 ? -5.209 -8.348 11.177 1.00 97.38 95 LEU A C 1
ATOM 747 O O . LEU A 1 95 ? -3.989 -8.364 10.989 1.00 97.38 95 LEU A O 1
ATOM 751 N N . TYR A 1 96 ? -5.817 -9.220 11.975 1.00 95.38 96 TYR A N 1
ATOM 752 C CA . TYR A 1 96 ? -5.095 -10.244 12.720 1.00 95.38 96 TYR A CA 1
ATOM 753 C C . TYR A 1 96 ? -4.364 -11.216 11.782 1.00 95.38 96 TYR A C 1
ATOM 755 O O . TYR A 1 96 ? -4.968 -11.809 10.891 1.00 95.38 96 TYR A O 1
ATOM 763 N N . GLY A 1 97 ? -3.050 -11.368 11.975 1.00 95.69 97 GLY A N 1
ATOM 764 C CA . GLY A 1 97 ? -2.181 -12.152 11.087 1.00 95.69 97 GLY A CA 1
ATOM 765 C C . GLY A 1 97 ? -1.883 -11.499 9.728 1.00 95.69 97 GLY A C 1
ATOM 766 O O . GLY A 1 97 ? -1.191 -12.099 8.908 1.00 95.69 97 GLY A O 1
ATOM 767 N N . GLY A 1 98 ? -2.363 -10.273 9.490 1.00 97.19 98 GLY A N 1
ATOM 768 C CA . GLY A 1 98 ? -2.117 -9.510 8.269 1.00 97.19 98 GLY A CA 1
ATOM 769 C C . GLY A 1 98 ? -2.723 -10.116 7.001 1.00 97.19 98 GLY A C 1
ATOM 770 O O . GLY A 1 98 ? -3.571 -11.009 7.036 1.00 97.19 98 GLY A O 1
ATOM 771 N N . ILE A 1 99 ? -2.266 -9.607 5.855 1.00 97.31 99 ILE A N 1
ATOM 772 C CA . ILE A 1 99 ? -2.704 -10.057 4.525 1.00 97.31 99 ILE A CA 1
ATOM 773 C C . ILE A 1 99 ? -2.426 -11.551 4.329 1.00 97.31 99 ILE A C 1
ATOM 775 O O . ILE A 1 99 ? -3.224 -12.237 3.699 1.00 97.31 99 ILE A O 1
ATOM 779 N N . GLN A 1 100 ? -1.321 -12.071 4.874 1.00 94.44 100 GLN A N 1
ATOM 780 C CA . GLN A 1 100 ? -0.961 -13.480 4.718 1.00 94.44 100 GLN A CA 1
ATOM 781 C C . GLN A 1 100 ? -2.072 -14.403 5.233 1.00 94.44 100 GLN A C 1
ATOM 783 O O . GLN A 1 100 ? -2.594 -15.212 4.471 1.00 94.44 100 GLN A O 1
ATOM 788 N N . ARG A 1 101 ? -2.490 -14.226 6.492 1.00 95.62 101 ARG A N 1
ATOM 789 C CA . ARG A 1 101 ? -3.584 -15.015 7.070 1.00 95.62 101 ARG A CA 1
ATOM 790 C C . ARG A 1 101 ? -4.918 -14.757 6.370 1.00 95.62 101 ARG A C 1
ATOM 792 O O . ARG A 1 101 ? -5.738 -15.660 6.245 1.00 95.62 101 ARG A O 1
ATOM 799 N N . TYR A 1 102 ? -5.149 -13.526 5.916 1.00 96.62 102 TYR A N 1
ATOM 800 C CA . TYR A 1 102 ? -6.359 -13.195 5.169 1.00 96.62 102 TYR A CA 1
ATOM 801 C C . TYR A 1 102 ? -6.462 -13.989 3.860 1.00 96.62 102 TYR A C 1
ATOM 803 O O . TYR A 1 102 ? -7.507 -14.568 3.595 1.00 96.62 102 TYR A O 1
ATOM 811 N N . LEU A 1 103 ? -5.383 -14.079 3.079 1.00 94.62 103 LEU A N 1
ATOM 812 C CA . LEU A 1 103 ? -5.370 -14.835 1.820 1.00 94.62 103 LEU A CA 1
ATOM 813 C C . LEU A 1 103 ? -5.413 -16.357 2.026 1.00 94.62 103 LEU A C 1
ATOM 815 O O . LEU A 1 103 ? -5.899 -17.069 1.154 1.00 94.62 103 LEU A O 1
ATOM 819 N N . GLU A 1 104 ? -4.963 -16.865 3.178 1.00 93.75 104 GLU A N 1
ATOM 820 C CA . GLU A 1 104 ? -5.182 -18.268 3.566 1.00 93.75 104 GLU A CA 1
ATOM 821 C C . GLU A 1 104 ? -6.677 -18.566 3.793 1.00 93.75 104 GLU A C 1
ATOM 823 O O . GLU A 1 104 ? -7.159 -19.637 3.429 1.00 93.75 104 GLU A O 1
ATOM 828 N N . GLN A 1 105 ? -7.418 -17.611 4.367 1.00 95.25 105 GLN A N 1
ATOM 829 C CA . GLN A 1 105 ? -8.858 -17.726 4.620 1.00 95.25 105 GLN A CA 1
ATOM 830 C C . GLN A 1 105 ? -9.708 -17.450 3.366 1.00 95.25 105 GLN A C 1
ATOM 832 O O . GLN A 1 105 ? -10.759 -18.066 3.190 1.00 95.25 105 GLN A O 1
ATOM 837 N N . TYR A 1 106 ? -9.263 -16.523 2.516 1.00 94.31 106 TYR A N 1
ATOM 838 C CA . TYR A 1 106 ? -9.937 -16.076 1.295 1.00 94.31 106 TYR A CA 1
ATOM 839 C C . TYR A 1 106 ? -9.005 -16.282 0.089 1.00 94.31 106 TYR A C 1
ATOM 841 O O . TYR A 1 106 ? -8.386 -15.326 -0.389 1.00 94.31 106 TYR A O 1
ATOM 849 N N . PRO A 1 107 ? -8.861 -17.526 -0.406 1.00 90.38 107 PRO A N 1
ATOM 850 C CA . PRO A 1 107 ? -7.939 -17.842 -1.500 1.00 90.38 107 PRO A CA 1
ATOM 851 C C . PRO A 1 107 ? -8.351 -17.206 -2.838 1.00 90.38 107 PRO A C 1
ATOM 853 O O . PRO A 1 107 ? -7.518 -16.995 -3.717 1.00 90.38 107 PRO A O 1
ATOM 856 N N . ASP A 1 108 ? -9.629 -16.854 -2.987 1.00 91.00 108 ASP A N 1
ATOM 857 C CA . ASP A 1 108 ? -10.164 -16.049 -4.089 1.00 91.00 108 ASP A CA 1
ATOM 858 C C . ASP A 1 108 ? -9.852 -14.550 -3.945 1.00 91.00 108 ASP A C 1
ATOM 860 O O . ASP A 1 108 ? -10.281 -13.751 -4.767 1.00 91.00 108 ASP A O 1
ATOM 864 N N . GLY A 1 109 ? -9.127 -14.147 -2.901 1.00 91.56 109 GLY A N 1
ATOM 865 C CA . GLY A 1 109 ? -8.687 -12.781 -2.656 1.00 91.56 109 GLY A CA 1
ATOM 866 C C . GLY A 1 109 ? -9.684 -11.924 -1.889 1.00 91.56 109 GLY A C 1
ATOM 867 O O . GLY A 1 109 ? -9.260 -10.932 -1.311 1.00 91.56 109 GLY A O 1
ATOM 868 N N . GLY A 1 110 ? -10.974 -12.269 -1.823 1.00 94.50 110 GLY A N 1
ATOM 869 C CA . GLY A 1 110 ? -11.981 -11.467 -1.114 1.00 94.50 110 GLY A CA 1
ATOM 870 C C . GLY A 1 110 ? -11.924 -9.970 -1.473 1.00 94.50 110 GLY A C 1
ATOM 871 O O . GLY A 1 110 ? -12.074 -9.596 -2.636 1.00 94.50 110 GLY A O 1
ATOM 872 N N . TYR A 1 111 ? -11.668 -9.112 -0.482 1.00 95.44 111 TYR A N 1
ATOM 873 C CA . TYR A 1 111 ? -11.465 -7.664 -0.651 1.00 95.44 111 TYR A CA 1
ATOM 874 C C . TYR A 1 111 ? -10.023 -7.266 -0.983 1.00 95.44 111 TYR A C 1
ATOM 876 O O . TYR A 1 111 ? -9.748 -6.091 -1.199 1.00 95.44 111 TYR A O 1
ATOM 884 N N . PHE A 1 112 ? -9.079 -8.202 -0.976 1.00 95.88 112 PHE A N 1
ATOM 885 C CA . PHE A 1 112 ? -7.712 -7.959 -1.407 1.00 95.88 112 PHE A CA 1
ATOM 886 C C . PHE A 1 112 ? -7.597 -8.196 -2.917 1.00 95.88 112 PHE A C 1
ATOM 888 O O . PHE A 1 112 ? -8.032 -9.223 -3.448 1.00 95.88 112 PHE A O 1
ATOM 895 N N . ASP A 1 113 ? -7.005 -7.231 -3.606 1.00 94.25 113 ASP A N 1
ATOM 896 C CA . ASP A 1 113 ? -6.763 -7.268 -5.043 1.00 94.25 113 ASP A CA 1
ATOM 897 C C . ASP A 1 113 ? -5.263 -7.346 -5.325 1.00 94.25 113 ASP A C 1
ATOM 899 O O . ASP A 1 113 ? -4.463 -6.732 -4.613 1.00 94.25 113 ASP A O 1
ATOM 903 N N . GLY A 1 114 ? -4.879 -8.084 -6.370 1.00 94.19 114 GLY A N 1
ATOM 904 C CA . GLY A 1 114 ? -3.486 -8.281 -6.764 1.00 94.19 114 GLY A CA 1
ATOM 905 C C . GLY A 1 114 ? -2.708 -9.250 -5.867 1.00 94.19 114 GLY A C 1
ATOM 906 O O . GLY A 1 114 ? -3.219 -10.278 -5.411 1.00 94.19 114 GLY A O 1
ATOM 907 N N . LYS A 1 115 ? -1.429 -8.933 -5.643 1.00 94.81 115 LYS A N 1
ATOM 908 C CA . LYS A 1 115 ? -0.451 -9.780 -4.952 1.00 94.81 115 LYS A CA 1
ATOM 909 C C . LYS A 1 115 ? 0.045 -9.162 -3.648 1.00 94.81 115 LYS A C 1
ATOM 911 O O . LYS A 1 115 ? 0.328 -7.971 -3.549 1.00 94.81 115 LYS A O 1
ATOM 916 N N . ASN A 1 116 ? 0.209 -9.999 -2.632 1.00 95.25 116 ASN A N 1
ATOM 917 C CA . ASN A 1 116 ? 0.829 -9.638 -1.367 1.00 95.25 116 ASN A CA 1
ATOM 918 C C . ASN A 1 116 ? 2.353 -9.747 -1.478 1.00 95.25 116 ASN A C 1
ATOM 920 O O . ASN A 1 116 ? 2.879 -10.841 -1.666 1.00 95.25 116 ASN A O 1
ATOM 924 N N . PHE A 1 117 ? 3.071 -8.633 -1.336 1.00 95.31 117 PHE A N 1
ATOM 925 C CA . PHE A 1 117 ? 4.533 -8.647 -1.280 1.00 95.31 117 PHE A CA 1
ATOM 926 C C . PHE A 1 117 ? 5.030 -9.391 -0.029 1.00 95.31 117 PHE A C 1
ATOM 928 O O . PHE A 1 117 ? 4.581 -9.110 1.086 1.00 95.31 117 PHE A O 1
ATOM 935 N N . VAL A 1 118 ? 5.993 -10.301 -0.202 1.00 92.56 118 VAL A N 1
ATOM 936 C CA . VAL A 1 118 ? 6.624 -11.063 0.885 1.00 92.56 118 VAL A CA 1
ATOM 937 C C . VAL A 1 118 ? 8.145 -10.943 0.829 1.00 92.56 118 VAL A C 1
ATOM 939 O O . VAL A 1 118 ? 8.751 -10.831 -0.232 1.00 92.56 118 VAL A O 1
ATOM 942 N N . PHE A 1 119 ? 8.782 -10.982 1.996 1.00 86.81 119 PHE A N 1
ATOM 943 C CA . PHE A 1 119 ? 10.215 -10.704 2.156 1.00 86.81 119 PHE A CA 1
ATOM 944 C C . PHE A 1 119 ? 11.109 -11.950 2.024 1.00 86.81 119 PHE A C 1
ATOM 946 O O . PHE A 1 119 ? 12.246 -11.949 2.492 1.00 86.81 119 PHE A O 1
ATOM 953 N N . ASP A 1 120 ? 10.607 -13.013 1.396 1.00 86.69 120 ASP A N 1
ATOM 954 C CA . ASP A 1 120 ? 11.351 -14.246 1.135 1.00 86.69 120 ASP A CA 1
ATOM 955 C C . ASP A 1 120 ? 11.579 -14.474 -0.372 1.00 86.69 120 ASP A C 1
ATOM 957 O O . ASP A 1 120 ? 11.366 -13.585 -1.199 1.00 86.69 120 ASP A O 1
ATOM 961 N N . HIS A 1 121 ? 12.066 -15.661 -0.738 1.00 77.19 121 HIS A N 1
ATOM 962 C CA . HIS A 1 121 ? 12.394 -16.018 -2.120 1.00 77.19 121 HIS A CA 1
ATOM 963 C C . HIS A 1 121 ? 11.201 -15.952 -3.086 1.00 77.19 121 HIS A C 1
ATOM 965 O O . HIS A 1 121 ? 11.418 -15.858 -4.289 1.00 77.19 121 HIS A O 1
ATOM 971 N N . ARG A 1 122 ? 9.963 -15.989 -2.580 1.00 86.81 122 ARG A N 1
ATOM 972 C CA . ARG A 1 122 ? 8.744 -15.940 -3.394 1.00 86.81 122 ARG A CA 1
ATOM 973 C C . ARG A 1 122 ? 8.448 -14.537 -3.907 1.00 86.81 122 ARG A C 1
ATOM 975 O O . ARG A 1 122 ? 7.787 -14.413 -4.928 1.00 86.81 122 ARG A O 1
ATOM 982 N N . ILE A 1 123 ? 8.942 -13.495 -3.224 1.00 83.50 123 ILE A N 1
ATOM 983 C CA . ILE A 1 123 ? 8.781 -12.060 -3.541 1.00 83.50 123 ILE A CA 1
ATOM 984 C C . ILE A 1 123 ? 7.337 -11.551 -3.432 1.00 83.50 123 ILE A C 1
ATOM 986 O O . ILE A 1 123 ? 7.096 -10.485 -2.866 1.00 83.50 123 ILE A O 1
ATOM 990 N N . SER A 1 124 ? 6.358 -12.297 -3.929 1.00 82.88 124 SER A N 1
ATOM 991 C CA . SER A 1 124 ? 4.943 -12.014 -3.741 1.00 82.88 124 SER A CA 1
ATOM 992 C C . SER A 1 124 ? 4.106 -13.293 -3.765 1.00 82.88 124 SER A C 1
ATOM 994 O O . SER A 1 124 ? 4.503 -14.300 -4.347 1.00 82.88 124 SER A O 1
ATOM 996 N N . VAL A 1 125 ? 2.945 -13.254 -3.117 1.00 81.00 125 VAL A N 1
ATOM 997 C CA . VAL A 1 125 ? 1.940 -14.322 -3.124 1.00 81.00 125 VAL A CA 1
ATOM 998 C C . VAL A 1 125 ? 0.613 -13.703 -3.548 1.00 81.00 125 VAL A C 1
ATOM 1000 O O . VAL A 1 125 ? 0.151 -12.749 -2.926 1.00 81.00 125 VAL A O 1
ATOM 1003 N N . GLY A 1 126 ? 0.035 -14.199 -4.638 1.00 75.56 126 GLY A N 1
ATOM 1004 C CA . GLY A 1 126 ? -1.245 -13.732 -5.169 1.00 75.56 126 GLY A CA 1
ATOM 1005 C C . GLY A 1 126 ? -2.437 -14.495 -4.610 1.00 75.56 126 GLY A C 1
ATOM 1006 O O . GLY A 1 126 ? -2.287 -15.603 -4.098 1.00 75.56 126 GLY A O 1
ATOM 1007 N N . SER A 1 127 ? -3.615 -13.893 -4.743 1.00 73.25 127 SER A N 1
ATOM 1008 C CA . SER A 1 127 ? -4.871 -14.647 -4.720 1.00 73.25 127 SER A CA 1
ATOM 1009 C C . SER A 1 127 ? -5.101 -15.350 -6.064 1.00 73.25 127 SER A C 1
ATOM 1011 O O . SER A 1 127 ? -4.371 -15.106 -7.023 1.00 73.25 127 SER A O 1
ATOM 1013 N N . ASN A 1 128 ? -6.145 -16.175 -6.161 1.00 74.94 128 ASN A N 1
ATOM 1014 C CA . ASN A 1 128 ? -6.575 -16.785 -7.426 1.00 74.94 128 ASN A CA 1
ATOM 1015 C C . ASN A 1 128 ? -7.196 -15.778 -8.421 1.00 74.94 128 ASN A C 1
ATOM 1017 O O . ASN A 1 128 ? -7.687 -16.187 -9.472 1.00 74.94 128 ASN A O 1
ATOM 1021 N N . LYS A 1 129 ? -7.230 -14.477 -8.099 1.00 75.75 129 LYS A N 1
ATOM 1022 C CA . LYS A 1 129 ? -7.645 -13.432 -9.038 1.00 75.75 129 LYS A CA 1
ATOM 1023 C C . LYS A 1 129 ? -6.493 -13.091 -9.977 1.00 75.75 129 LYS A C 1
ATOM 1025 O O . LYS A 1 129 ? -5.429 -12.664 -9.535 1.00 75.75 129 LYS A O 1
ATOM 1030 N N . ASP A 1 130 ? -6.761 -13.136 -11.277 1.00 74.25 130 ASP A N 1
ATOM 1031 C CA . ASP A 1 130 ? -5.813 -12.722 -12.319 1.00 74.25 130 ASP A CA 1
ATOM 1032 C C . ASP A 1 130 ? -5.760 -11.188 -12.514 1.00 74.25 130 ASP A C 1
ATOM 1034 O O . ASP A 1 130 ? -5.541 -10.690 -13.620 1.00 74.25 130 ASP A O 1
ATOM 1038 N N . ASN A 1 131 ? -5.979 -10.395 -11.455 1.00 87.75 131 ASN A N 1
ATOM 1039 C CA . ASN A 1 131 ? -5.963 -8.935 -11.544 1.00 87.75 131 ASN A CA 1
ATOM 1040 C C . ASN A 1 131 ? -4.582 -8.343 -11.223 1.00 87.75 131 ASN A C 1
ATOM 1042 O O . ASN A 1 131 ? -4.188 -8.182 -10.070 1.00 87.75 131 ASN A O 1
ATOM 1046 N N . ILE A 1 132 ? -3.855 -7.942 -12.265 1.00 92.38 132 ILE A N 1
ATOM 1047 C CA . ILE A 1 132 ? -2.568 -7.251 -12.126 1.00 92.38 132 ILE A CA 1
ATOM 1048 C C . ILE A 1 132 ? -2.820 -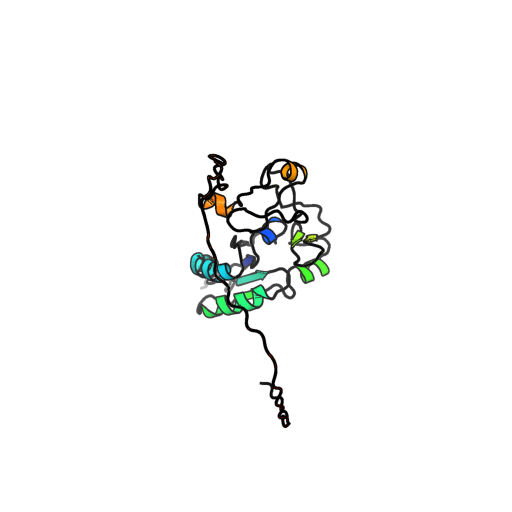5.764 -11.846 1.00 92.38 132 ILE A C 1
ATOM 1050 O O . ILE A 1 132 ? -3.250 -5.027 -12.732 1.00 92.38 132 ILE A O 1
ATOM 1054 N N . LEU A 1 133 ? -2.534 -5.316 -10.619 1.00 94.69 133 LEU A N 1
ATOM 1055 C CA . LEU A 1 133 ? -2.654 -3.898 -10.239 1.00 94.69 133 LEU A CA 1
ATOM 1056 C C . LEU A 1 133 ? -1.432 -3.061 -10.623 1.00 94.69 133 LEU A C 1
ATOM 1058 O O . LEU A 1 133 ? -1.547 -1.862 -10.871 1.00 94.69 133 LEU A O 1
ATOM 1062 N N . GLY A 1 134 ? -0.255 -3.685 -10.612 1.00 95.25 134 GLY A N 1
ATOM 1063 C CA . GLY A 1 134 ? 0.999 -3.000 -10.872 1.00 95.25 134 GLY A CA 1
ATOM 1064 C C . GLY A 1 134 ? 1.157 -2.621 -12.343 1.00 95.25 134 GLY A C 1
ATOM 1065 O O . GLY A 1 134 ? 0.620 -3.266 -13.246 1.00 95.25 134 GLY A O 1
ATOM 1066 N N . THR A 1 135 ? 1.963 -1.595 -12.591 1.00 97.12 135 THR A N 1
ATOM 1067 C CA . THR A 1 135 ? 2.342 -1.165 -13.937 1.00 97.12 135 THR A CA 1
ATOM 1068 C C . THR A 1 135 ? 3.846 -0.964 -14.025 1.00 97.12 135 THR A C 1
ATOM 1070 O O . THR A 1 135 ? 4.491 -0.525 -13.069 1.00 97.12 135 THR A O 1
ATOM 1073 N N . CYS A 1 136 ? 4.413 -1.244 -15.195 1.00 96.81 136 CYS A N 1
ATOM 1074 C CA . CYS A 1 136 ? 5.793 -0.919 -15.514 1.00 96.81 136 CYS A CA 1
ATOM 1075 C C . CYS A 1 136 ? 6.008 0.594 -15.404 1.00 96.81 136 CYS A C 1
ATOM 1077 O O . CYS A 1 136 ? 5.292 1.378 -16.023 1.00 96.81 136 CYS A O 1
ATOM 1079 N N . LEU A 1 137 ? 7.035 0.995 -14.660 1.00 96.38 137 LEU A N 1
ATOM 1080 C CA . LEU A 1 137 ? 7.427 2.387 -14.453 1.00 96.38 137 LEU A CA 1
ATOM 1081 C C . LEU A 1 137 ? 7.776 3.106 -15.766 1.00 96.38 137 LEU A C 1
ATOM 1083 O O . LEU A 1 137 ? 7.618 4.317 -15.851 1.00 96.38 137 LEU A O 1
ATOM 1087 N N . VAL A 1 138 ? 8.276 2.372 -16.767 1.00 95.19 138 VAL A N 1
ATOM 1088 C CA . VAL A 1 138 ? 8.800 2.948 -18.015 1.00 95.19 138 VAL A CA 1
ATOM 1089 C C . VAL A 1 138 ? 7.720 3.040 -19.093 1.00 95.19 138 VAL A C 1
ATOM 1091 O O . VAL A 1 138 ? 7.494 4.112 -19.640 1.00 95.19 138 VAL A O 1
ATOM 1094 N N . CYS A 1 139 ? 7.050 1.928 -19.410 1.00 95.81 139 CYS A N 1
ATOM 1095 C CA . CYS A 1 139 ? 6.089 1.867 -20.519 1.00 95.81 139 CYS A CA 1
ATOM 1096 C C . CYS A 1 139 ? 4.616 1.851 -20.084 1.00 95.81 139 CYS A C 1
ATOM 1098 O O . CYS A 1 139 ? 3.736 1.891 -20.939 1.00 95.81 139 CYS A O 1
ATOM 1100 N N . GLY A 1 140 ? 4.328 1.746 -18.783 1.00 95.94 140 GLY A N 1
ATOM 1101 C CA . GLY A 1 140 ? 2.962 1.717 -18.253 1.00 95.94 140 GLY A CA 1
ATOM 1102 C C . GLY A 1 140 ? 2.200 0.401 -18.447 1.00 95.94 140 GLY A C 1
ATOM 1103 O O . GLY A 1 140 ? 1.078 0.289 -17.962 1.00 95.94 140 GLY A O 1
ATOM 1104 N N . SER A 1 141 ? 2.774 -0.614 -19.107 1.00 96.50 141 SER A N 1
ATOM 1105 C CA . SER A 1 141 ? 2.118 -1.921 -19.263 1.00 96.50 141 SER A CA 1
ATOM 1106 C C . SER A 1 141 ? 1.863 -2.585 -17.908 1.00 96.50 141 SER A C 1
ATOM 1108 O O . SER A 1 141 ? 2.682 -2.450 -16.998 1.00 96.50 141 SER A O 1
ATOM 1110 N N . THR A 1 142 ? 0.789 -3.365 -17.779 1.00 96.50 142 THR A N 1
ATOM 1111 C CA . THR A 1 142 ? 0.509 -4.154 -16.567 1.00 96.50 142 THR A CA 1
ATOM 1112 C C . THR A 1 142 ? 1.695 -5.050 -16.216 1.00 96.50 142 THR A C 1
ATOM 1114 O O . THR A 1 142 ? 2.191 -5.788 -17.071 1.00 96.50 142 THR A O 1
ATOM 1117 N N . TYR A 1 143 ? 2.177 -4.962 -14.980 1.00 95.69 143 TYR A N 1
ATOM 1118 C CA . TYR A 1 143 ? 3.331 -5.718 -14.501 1.00 95.69 143 TYR A CA 1
ATOM 1119 C C . TYR A 1 143 ? 3.395 -5.668 -12.975 1.00 95.69 143 TYR A C 1
ATOM 1121 O O . TYR A 1 143 ? 3.285 -4.586 -12.414 1.00 95.69 143 TYR A O 1
ATOM 1129 N N . ASP A 1 144 ? 3.616 -6.791 -12.296 1.00 94.88 144 ASP A N 1
ATOM 1130 C CA . ASP A 1 144 ? 3.619 -6.876 -10.826 1.00 94.88 144 ASP A CA 1
ATOM 1131 C C . ASP A 1 144 ? 4.756 -7.741 -10.250 1.00 94.88 144 ASP A C 1
ATOM 1133 O O . ASP A 1 144 ? 4.758 -8.063 -9.061 1.00 94.88 144 ASP A O 1
ATOM 1137 N N . ASP A 1 145 ? 5.743 -8.095 -11.076 1.00 93.62 145 ASP A N 1
ATOM 1138 C CA . ASP A 1 145 ? 6.862 -8.945 -10.679 1.00 93.62 145 ASP A CA 1
ATOM 1139 C C . ASP A 1 145 ? 8.106 -8.124 -10.287 1.00 93.62 145 ASP A C 1
ATOM 1141 O O . ASP A 1 145 ? 8.676 -7.380 -11.087 1.00 93.62 145 ASP A O 1
ATOM 1145 N N . TYR A 1 146 ? 8.570 -8.294 -9.048 1.00 95.25 146 TYR A N 1
ATOM 1146 C CA . TYR A 1 146 ? 9.798 -7.680 -8.532 1.00 95.25 146 TYR A CA 1
ATOM 1147 C C . TYR A 1 146 ? 11.033 -8.600 -8.592 1.00 95.25 146 TYR A C 1
ATOM 1149 O O . TYR A 1 146 ? 12.059 -8.268 -7.993 1.00 95.25 146 TYR A O 1
ATOM 1157 N N . SER A 1 147 ? 10.984 -9.731 -9.302 1.00 91.94 147 SER A N 1
ATOM 1158 C CA . SER A 1 147 ? 12.090 -10.703 -9.410 1.00 91.94 147 SER A CA 1
ATOM 1159 C C . SER A 1 147 ? 13.394 -10.103 -9.924 1.00 91.94 147 SER A C 1
ATOM 1161 O O . SER A 1 147 ? 14.468 -10.446 -9.430 1.00 91.94 147 SER A O 1
ATOM 1163 N N . SER A 1 148 ? 13.314 -9.125 -10.826 1.00 91.81 148 SER A N 1
ATOM 1164 C CA . SER A 1 148 ? 14.475 -8.372 -11.318 1.00 91.81 148 SER A CA 1
ATOM 1165 C C . SER A 1 148 ? 15.106 -7.452 -10.269 1.00 91.81 148 SER A C 1
ATOM 1167 O O . SER A 1 148 ? 16.225 -6.973 -10.448 1.00 91.81 148 SER A O 1
ATOM 1169 N N . ARG A 1 149 ? 14.402 -7.193 -9.1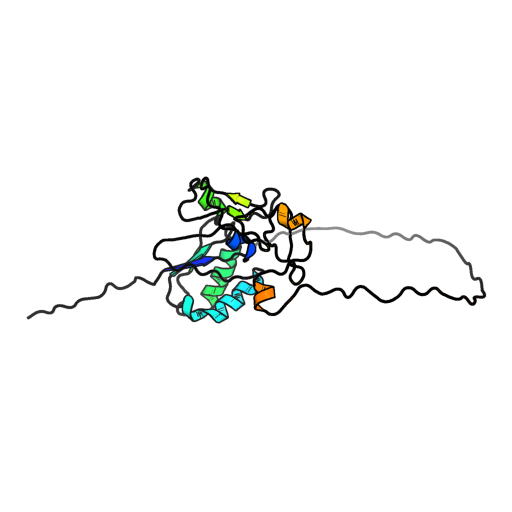57 1.00 93.31 149 ARG A N 1
ATOM 1170 C CA . ARG A 1 149 ? 14.821 -6.308 -8.061 1.00 93.31 149 ARG A CA 1
ATOM 1171 C C . ARG A 1 149 ? 15.279 -4.931 -8.554 1.00 93.31 149 ARG A C 1
ATOM 1173 O O . ARG A 1 149 ? 16.179 -4.333 -7.956 1.00 93.31 149 ARG A O 1
ATOM 1180 N N . CYS A 1 150 ? 14.650 -4.418 -9.615 1.00 95.19 150 CYS A N 1
ATOM 1181 C CA . CYS A 1 150 ? 14.875 -3.064 -10.108 1.00 95.19 150 CYS A CA 1
ATOM 1182 C C . CYS A 1 150 ? 14.619 -2.046 -8.991 1.00 95.19 150 CYS A C 1
ATOM 1184 O O . CYS A 1 150 ? 13.672 -2.157 -8.206 1.00 95.19 150 CYS A O 1
ATOM 1186 N N . ARG A 1 151 ? 15.492 -1.043 -8.899 1.00 96.00 151 ARG A N 1
ATOM 1187 C CA . ARG A 1 151 ? 15.472 -0.046 -7.826 1.00 96.00 151 ARG A CA 1
ATOM 1188 C C . ARG A 1 151 ? 15.629 1.343 -8.391 1.00 96.00 151 ARG A C 1
ATOM 1190 O O . ARG A 1 151 ? 16.406 1.552 -9.315 1.00 96.00 151 ARG A O 1
ATOM 1197 N N . CYS A 1 152 ? 14.963 2.295 -7.755 1.00 95.69 152 CYS A N 1
ATOM 1198 C CA . CYS A 1 152 ? 15.181 3.699 -8.044 1.00 95.69 152 CYS A CA 1
ATOM 1199 C C . CYS A 1 152 ? 16.649 4.093 -7.799 1.00 95.69 152 CYS A C 1
ATOM 1201 O O . CYS A 1 152 ? 17.234 3.729 -6.771 1.00 95.69 152 CYS A O 1
ATOM 1203 N N . SER A 1 153 ? 17.224 4.870 -8.713 1.00 95.62 153 SER A N 1
ATOM 1204 C CA . SER A 1 153 ? 18.591 5.386 -8.639 1.00 95.62 153 SER A CA 1
ATOM 1205 C C . SER A 1 153 ? 18.790 6.320 -7.441 1.00 95.62 153 SER A C 1
ATOM 1207 O O . SER A 1 153 ? 19.828 6.267 -6.795 1.00 95.62 153 SER A O 1
ATOM 1209 N N . ASN A 1 154 ? 17.777 7.110 -7.065 1.00 94.81 154 ASN A N 1
ATOM 1210 C CA . ASN A 1 154 ? 17.919 8.132 -6.021 1.00 94.81 154 ASN A CA 1
ATOM 1211 C C . ASN A 1 154 ? 17.594 7.629 -4.605 1.00 94.81 154 ASN A C 1
ATOM 1213 O O . ASN A 1 154 ? 18.204 8.082 -3.644 1.00 94.81 154 ASN A O 1
ATOM 1217 N N . CYS A 1 155 ? 16.596 6.754 -4.444 1.00 94.50 155 CYS A N 1
ATOM 1218 C CA . CYS A 1 155 ? 16.120 6.321 -3.117 1.00 94.50 155 CYS A CA 1
ATOM 1219 C C . CYS A 1 155 ? 16.229 4.814 -2.868 1.00 94.50 155 CYS A C 1
ATOM 1221 O O . CYS A 1 155 ? 15.861 4.349 -1.795 1.00 94.50 155 CYS A O 1
ATOM 1223 N N . ARG A 1 156 ? 16.668 4.033 -3.865 1.00 95.38 156 ARG A N 1
ATOM 1224 C CA . ARG A 1 156 ? 16.821 2.567 -3.796 1.00 95.38 156 ARG A CA 1
ATOM 1225 C C . ARG A 1 156 ? 15.540 1.757 -3.530 1.00 95.38 156 ARG A C 1
ATOM 1227 O O . ARG A 1 156 ? 15.618 0.526 -3.462 1.00 95.38 156 ARG A O 1
ATOM 1234 N N . MET A 1 157 ? 14.375 2.406 -3.439 1.00 95.62 157 MET A N 1
ATOM 1235 C CA . MET A 1 157 ? 13.066 1.751 -3.353 1.00 95.62 157 MET A CA 1
ATOM 1236 C C . MET A 1 157 ? 12.830 0.858 -4.577 1.00 95.62 157 MET A C 1
ATOM 1238 O O . MET A 1 157 ? 13.228 1.218 -5.688 1.00 95.62 157 MET A O 1
ATOM 1242 N N . LEU A 1 158 ? 12.188 -0.293 -4.368 1.00 96.12 158 LEU A N 1
ATOM 1243 C CA . LEU A 1 158 ? 11.818 -1.208 -5.447 1.00 96.12 158 LEU A CA 1
ATOM 1244 C C . LEU A 1 158 ? 10.842 -0.544 -6.430 1.00 96.12 158 LEU A C 1
ATOM 1246 O O . LEU A 1 158 ? 9.887 0.136 -6.037 1.00 96.12 158 LEU A O 1
ATOM 1250 N N . VAL A 1 159 ? 11.087 -0.769 -7.718 1.00 96.62 159 VAL A N 1
ATOM 1251 C CA . VAL A 1 159 ? 10.266 -0.276 -8.829 1.00 96.62 159 VAL A CA 1
ATOM 1252 C C . VAL A 1 159 ? 9.925 -1.421 -9.777 1.00 96.62 159 VAL A C 1
ATOM 1254 O O . VAL A 1 159 ? 10.714 -2.348 -9.940 1.00 96.62 159 VAL A O 1
ATOM 1257 N N . LEU A 1 160 ? 8.735 -1.362 -10.373 1.00 96.75 160 LEU A N 1
ATOM 1258 C CA . LEU A 1 160 ? 8.275 -2.350 -11.347 1.00 96.75 160 LEU A CA 1
ATOM 1259 C C . LEU A 1 160 ? 8.796 -1.968 -12.724 1.00 96.75 160 LEU A C 1
ATOM 1261 O O . LEU A 1 160 ? 8.508 -0.880 -13.213 1.00 96.75 160 LEU A O 1
ATOM 1265 N N . VAL A 1 161 ? 9.555 -2.856 -13.353 1.00 96.56 161 VAL A N 1
ATOM 1266 C CA . VAL A 1 161 ? 10.056 -2.668 -14.717 1.00 96.56 161 VAL A CA 1
ATOM 1267 C C . VAL A 1 161 ? 9.863 -3.985 -15.447 1.00 96.56 161 VAL A C 1
ATOM 1269 O O . VAL A 1 161 ? 10.418 -4.998 -15.023 1.00 96.56 161 VAL A O 1
ATOM 1272 N N . CYS A 1 162 ? 9.059 -3.990 -16.510 1.00 95.69 162 CYS A N 1
ATOM 1273 C CA . CYS A 1 162 ? 8.807 -5.201 -17.286 1.00 95.69 162 CYS A CA 1
ATOM 1274 C C . CYS A 1 162 ? 10.085 -5.700 -17.969 1.00 95.69 162 CYS A C 1
ATOM 1276 O O . CYS A 1 162 ? 11.011 -4.919 -18.197 1.00 95.69 162 CYS A O 1
ATOM 1278 N N . SER A 1 163 ? 10.130 -6.989 -18.308 1.00 93.88 163 SER A N 1
ATOM 1279 C CA . SER A 1 163 ? 11.296 -7.631 -18.932 1.00 93.88 163 SER A CA 1
ATOM 1280 C C . SER A 1 163 ? 11.825 -6.852 -20.140 1.00 93.88 163 SER A C 1
ATOM 1282 O O . SER A 1 163 ? 13.012 -6.568 -20.204 1.00 93.88 163 SER A O 1
ATOM 1284 N N . THR A 1 164 ? 10.943 -6.388 -21.027 1.00 94.44 164 THR A N 1
ATOM 1285 C CA . THR A 1 164 ? 11.327 -5.595 -22.206 1.00 94.44 164 THR A CA 1
ATOM 1286 C C . THR A 1 164 ? 12.009 -4.272 -21.847 1.00 94.44 164 THR A C 1
ATOM 1288 O O . THR A 1 164 ? 12.959 -3.860 -22.506 1.00 94.44 164 THR A O 1
ATOM 1291 N N . CYS A 1 165 ? 11.549 -3.580 -20.800 1.00 95.62 165 CYS A N 1
ATOM 1292 C CA . CYS A 1 165 ? 12.135 -2.299 -20.403 1.00 95.62 165 CYS A CA 1
ATOM 1293 C C . CYS A 1 165 ? 13.440 -2.461 -19.615 1.00 95.62 165 CYS A C 1
ATOM 1295 O O . CYS A 1 165 ? 14.264 -1.544 -19.639 1.00 95.62 165 CYS A O 1
ATOM 1297 N N . GLN A 1 166 ? 13.655 -3.606 -18.960 1.00 93.12 166 GLN A N 1
ATOM 1298 C CA . GLN A 1 166 ? 14.905 -3.899 -18.250 1.00 93.12 166 GLN A CA 1
ATOM 1299 C C . GLN A 1 166 ? 16.120 -3.887 -19.190 1.00 93.12 166 GLN A C 1
ATOM 1301 O O . GLN A 1 166 ? 17.196 -3.447 -18.785 1.00 93.12 166 GLN A O 1
ATOM 1306 N N . ASP A 1 167 ? 15.936 -4.293 -20.448 1.00 88.81 167 ASP A N 1
ATOM 1307 C CA . ASP A 1 167 ? 17.005 -4.324 -21.452 1.00 88.81 167 ASP A CA 1
ATOM 1308 C C . ASP A 1 167 ? 17.347 -2.929 -22.008 1.00 88.81 167 ASP A C 1
ATOM 1310 O O . ASP A 1 167 ? 18.465 -2.690 -22.461 1.00 88.81 167 ASP A O 1
ATOM 1314 N N . SER A 1 168 ? 16.395 -1.990 -21.955 1.00 86.12 168 SER A N 1
ATOM 1315 C CA . SER A 1 168 ? 16.518 -0.658 -22.571 1.00 86.12 168 SER A CA 1
ATOM 1316 C C . SER A 1 168 ? 17.230 0.391 -21.709 1.00 86.12 168 SER A C 1
ATOM 1318 O O . SER A 1 168 ? 17.927 1.255 -22.233 1.00 86.12 168 SER A O 1
ATOM 1320 N N . THR A 1 169 ? 17.052 0.346 -20.387 1.00 82.25 169 THR A N 1
ATOM 1321 C CA . THR A 1 169 ? 17.627 1.317 -19.447 1.00 82.25 169 THR A CA 1
ATOM 1322 C C . THR A 1 169 ? 17.830 0.675 -18.084 1.00 82.25 169 THR A C 1
ATOM 1324 O O . THR A 1 169 ? 17.054 -0.190 -17.678 1.00 82.25 169 THR A O 1
ATOM 1327 N N . LYS A 1 170 ? 18.870 1.109 -17.364 1.00 83.56 170 LYS A N 1
ATOM 1328 C CA . LYS A 1 170 ? 19.190 0.648 -16.002 1.00 83.56 170 LYS A CA 1
ATOM 1329 C C . LYS A 1 170 ? 19.024 1.724 -14.935 1.00 83.56 170 LYS A C 1
ATOM 1331 O O . LYS A 1 170 ? 19.155 1.423 -13.749 1.00 83.56 170 LYS A O 1
ATOM 1336 N N . GLU A 1 171 ? 18.729 2.955 -15.339 1.00 92.44 171 GLU A N 1
ATOM 1337 C CA . GLU A 1 171 ? 18.473 4.050 -14.415 1.00 92.44 171 GLU A CA 1
ATOM 1338 C C . GLU A 1 171 ? 16.978 4.324 -14.334 1.00 92.44 171 GLU A C 1
ATOM 1340 O O . GLU A 1 171 ? 16.315 4.583 -15.338 1.00 92.44 171 GLU A O 1
ATOM 1345 N N . TYR A 1 172 ? 16.448 4.251 -13.115 1.00 94.81 172 TYR A N 1
ATOM 1346 C CA . TYR A 1 172 ? 15.022 4.390 -12.860 1.00 94.81 172 TYR A CA 1
ATOM 1347 C C . TYR A 1 172 ? 14.780 5.451 -11.793 1.00 94.81 172 TYR A C 1
ATOM 1349 O O . TYR A 1 172 ? 15.415 5.450 -10.736 1.00 94.81 172 TYR A O 1
ATOM 1357 N N . VAL A 1 173 ? 13.784 6.304 -11.998 1.00 95.62 173 VAL A N 1
ATOM 1358 C CA . VAL A 1 173 ? 13.328 7.262 -10.986 1.00 95.62 173 VAL A CA 1
ATOM 1359 C C . VAL A 1 173 ? 11.920 6.872 -10.571 1.00 95.62 173 VAL A C 1
ATOM 1361 O O . VAL A 1 173 ? 11.009 6.882 -11.389 1.00 95.62 173 VAL A O 1
ATOM 1364 N N . CYS A 1 174 ? 11.732 6.493 -9.305 1.00 95.44 174 CYS A N 1
ATOM 1365 C CA . CYS A 1 174 ? 10.396 6.167 -8.803 1.00 95.44 174 CYS A CA 1
ATOM 1366 C C . CYS A 1 174 ? 9.480 7.398 -8.800 1.00 95.44 174 CYS A C 1
ATOM 1368 O O . CYS A 1 174 ? 9.947 8.538 -8.726 1.00 95.44 174 CYS A O 1
ATOM 1370 N N . GLU A 1 175 ? 8.176 7.150 -8.759 1.00 93.69 175 GLU A N 1
ATOM 1371 C CA . GLU A 1 175 ? 7.119 8.157 -8.774 1.00 93.69 175 GLU A CA 1
ATOM 1372 C C . GLU A 1 175 ? 7.291 9.211 -7.673 1.00 93.69 175 GLU A C 1
ATOM 1374 O O . GLU A 1 175 ? 7.157 10.403 -7.925 1.00 93.69 175 GLU A O 1
ATOM 1379 N N . LEU A 1 176 ? 7.695 8.804 -6.470 1.00 94.88 176 LEU A N 1
ATOM 1380 C CA . LEU A 1 176 ? 7.914 9.729 -5.360 1.00 94.88 176 LEU A CA 1
ATOM 1381 C C . LEU A 1 176 ? 9.178 10.582 -5.540 1.00 94.88 176 LEU A C 1
ATOM 1383 O O . LEU A 1 176 ? 9.296 11.658 -4.973 1.00 94.88 176 LEU A O 1
ATOM 1387 N N . CYS A 1 177 ? 10.200 10.077 -6.237 1.00 95.62 177 CYS A N 1
ATOM 1388 C CA . CYS A 1 177 ? 11.397 10.873 -6.527 1.00 95.62 177 CYS A CA 1
ATOM 1389 C C . CYS A 1 177 ? 11.108 11.886 -7.633 1.00 95.62 177 CYS A C 1
ATOM 1391 O O . CYS A 1 177 ? 11.510 13.038 -7.499 1.00 95.62 177 CYS A O 1
ATOM 1393 N N . LEU A 1 178 ? 10.361 11.467 -8.655 1.00 93.44 178 LEU A N 1
ATOM 1394 C CA . LEU A 1 178 ? 9.935 12.329 -9.747 1.00 93.44 178 LEU A CA 1
ATOM 1395 C C . LEU A 1 178 ? 9.024 13.463 -9.249 1.00 93.44 178 LEU A C 1
ATOM 1397 O O . LEU A 1 178 ? 9.291 14.622 -9.551 1.00 93.44 178 LEU A O 1
ATOM 1401 N N . LYS A 1 179 ? 8.021 13.154 -8.406 1.00 92.56 179 LYS A N 1
ATOM 1402 C CA . LYS A 1 179 ? 7.155 14.155 -7.742 1.00 92.56 179 LYS A CA 1
ATOM 1403 C C . LYS A 1 179 ? 7.961 15.203 -6.956 1.00 92.56 179 LYS A C 1
ATOM 1405 O O . LYS A 1 179 ? 7.562 16.359 -6.891 1.00 92.56 179 LYS A O 1
ATOM 1410 N N . ASN A 1 180 ? 9.118 14.820 -6.412 1.00 92.50 180 ASN A N 1
ATOM 1411 C CA . ASN A 1 180 ? 9.997 15.694 -5.630 1.00 92.50 180 ASN A CA 1
ATOM 1412 C C . ASN A 1 180 ? 11.114 16.339 -6.478 1.00 92.50 180 ASN A C 1
ATOM 1414 O O . ASN A 1 180 ? 12.130 16.764 -5.926 1.00 92.50 180 ASN A O 1
ATOM 1418 N N . GLY A 1 181 ? 10.972 16.369 -7.807 1.00 90.88 181 GLY A N 1
ATOM 1419 C CA . GLY A 1 181 ? 11.903 17.041 -8.720 1.00 90.88 181 GLY A CA 1
ATOM 1420 C C . GLY A 1 181 ? 13.245 16.334 -8.923 1.00 90.88 181 GLY A C 1
ATOM 1421 O O . GLY A 1 181 ? 14.163 16.921 -9.492 1.00 90.88 181 GLY A O 1
ATOM 1422 N N . LYS A 1 182 ? 13.396 15.083 -8.472 1.00 88.81 182 LYS A N 1
ATOM 1423 C CA . LYS A 1 182 ? 14.611 14.299 -8.726 1.00 88.81 182 LYS A CA 1
ATOM 1424 C C . LYS A 1 182 ? 14.559 13.700 -10.131 1.00 88.81 182 LYS A C 1
ATOM 1426 O O . LYS A 1 182 ? 13.517 13.206 -10.552 1.00 88.81 182 LYS A O 1
ATOM 1431 N N . GLN A 1 183 ? 15.697 13.689 -10.815 1.00 82.19 183 GLN A N 1
ATOM 1432 C CA . GLN A 1 183 ? 15.869 13.076 -12.135 1.00 82.19 183 GLN A CA 1
ATOM 1433 C C . GLN A 1 183 ? 16.938 11.976 -12.071 1.00 82.19 183 GLN A C 1
ATOM 1435 O O . GLN A 1 183 ? 17.579 11.792 -11.025 1.00 82.19 183 GLN A O 1
ATOM 1440 N N . CYS A 1 184 ? 17.106 11.223 -13.166 1.00 72.56 184 CYS A N 1
ATOM 1441 C CA . CYS A 1 184 ? 18.283 10.373 -13.326 1.00 72.56 184 CYS A CA 1
ATOM 1442 C C . CYS A 1 184 ? 19.514 11.270 -13.205 1.00 72.56 184 CYS A C 1
ATOM 1444 O O . CYS A 1 184 ? 19.543 12.361 -13.773 1.00 72.56 184 CYS A O 1
ATOM 1446 N N . CYS A 1 185 ? 20.492 10.851 -12.407 1.00 57.50 185 CYS A N 1
ATOM 1447 C CA . CYS A 1 185 ? 21.748 11.573 -12.344 1.00 57.50 185 CYS A CA 1
ATOM 1448 C C . CYS A 1 185 ? 22.389 11.446 -13.725 1.00 57.50 185 CYS A C 1
ATOM 1450 O O . CYS A 1 185 ? 22.849 10.365 -14.069 1.00 57.50 185 CYS A O 1
ATOM 1452 N N . GLU A 1 186 ? 22.428 12.520 -14.511 1.00 46.78 186 GLU A N 1
ATOM 1453 C CA . GLU A 1 186 ? 23.318 12.561 -15.664 1.00 46.78 186 GLU A CA 1
ATOM 1454 C C . GLU A 1 186 ? 24.744 12.450 -15.120 1.00 46.78 186 GLU A C 1
ATOM 1456 O O . GLU A 1 186 ? 25.327 13.413 -14.620 1.00 46.78 186 GLU A O 1
ATOM 1461 N N . ILE A 1 187 ? 25.306 11.243 -15.141 1.00 49.25 187 ILE A N 1
ATOM 1462 C CA . ILE A 1 187 ? 26.748 11.096 -15.026 1.00 49.25 187 ILE A CA 1
ATOM 1463 C C . ILE A 1 187 ? 27.290 11.699 -16.320 1.00 49.25 187 ILE A C 1
ATOM 1465 O O . ILE A 1 187 ? 27.260 11.050 -17.365 1.00 49.25 187 ILE A O 1
ATOM 1469 N N . SER A 1 188 ? 27.747 12.952 -16.268 1.00 37.41 188 SER A N 1
ATOM 1470 C CA . SER A 1 188 ? 28.548 13.541 -17.340 1.00 37.41 188 SER A CA 1
ATOM 1471 C C . SER A 1 188 ? 29.778 12.668 -17.555 1.00 37.41 188 SER A C 1
ATOM 1473 O O . SER A 1 188 ? 30.748 12.715 -16.800 1.00 37.41 188 SER A O 1
ATOM 1475 N N . VAL A 1 189 ? 29.727 11.829 -18.583 1.00 46.78 189 VAL A N 1
ATOM 1476 C CA . VAL A 1 189 ? 30.895 11.131 -19.105 1.00 46.78 189 VAL A CA 1
ATOM 1477 C C . VAL A 1 189 ? 31.607 12.100 -20.055 1.00 46.78 189 VAL A C 1
ATOM 1479 O O . VAL A 1 189 ? 30.998 12.487 -21.053 1.00 46.78 189 VAL A O 1
ATOM 1482 N N . LYS A 1 190 ? 32.893 12.394 -19.758 1.00 41.78 190 LYS A N 1
ATOM 1483 C CA . LYS A 1 190 ? 33.950 13.150 -20.504 1.00 41.78 190 LYS A CA 1
ATOM 1484 C C . LYS A 1 190 ? 34.285 14.517 -19.877 1.00 41.78 190 LYS A C 1
ATOM 1486 O O . LYS A 1 190 ? 33.369 15.264 -19.568 1.00 41.78 190 LYS A O 1
ATOM 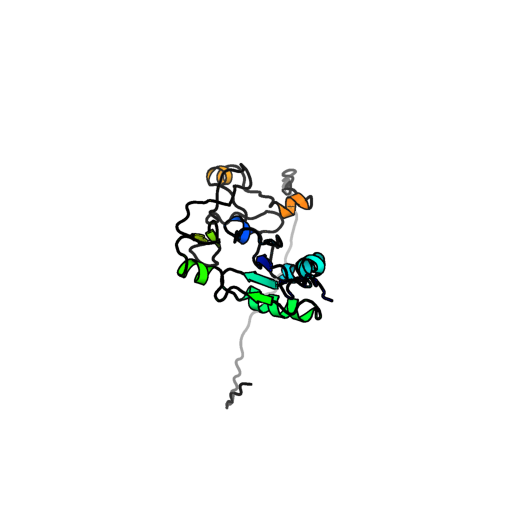1491 N N . GLN A 1 191 ? 35.541 14.908 -19.614 1.00 34.81 191 GLN A N 1
ATOM 1492 C CA . GLN A 1 191 ? 36.897 14.638 -20.171 1.00 34.81 191 GLN A CA 1
ATOM 1493 C C . GLN A 1 191 ? 37.935 14.629 -19.011 1.00 34.81 191 GLN A C 1
ATOM 1495 O O . GLN A 1 191 ? 37.676 15.271 -18.001 1.00 34.81 191 GLN A O 1
ATOM 1500 N N . ASP A 1 192 ? 39.118 14.006 -19.004 1.00 30.59 192 ASP A N 1
ATOM 1501 C CA . ASP A 1 192 ? 39.938 13.290 -19.986 1.00 30.59 192 ASP A CA 1
ATOM 1502 C C . ASP A 1 192 ? 40.960 12.406 -19.237 1.00 30.59 192 ASP A C 1
ATOM 1504 O O . ASP A 1 192 ? 41.421 12.751 -18.148 1.00 30.59 192 ASP A O 1
ATOM 1508 N N . CYS A 1 193 ? 41.365 11.297 -19.859 1.00 34.00 193 CYS A N 1
ATOM 1509 C CA . CYS A 1 193 ? 42.628 10.629 -19.556 1.00 34.00 193 CYS A CA 1
ATOM 1510 C C . CYS A 1 193 ? 43.773 11.423 -20.202 1.00 34.00 193 CYS A C 1
ATOM 1512 O O . CYS A 1 193 ? 43.801 11.562 -21.424 1.00 34.00 193 CYS A O 1
ATOM 1514 N N . GLN A 1 194 ? 44.751 11.868 -19.416 1.00 31.39 194 GLN A N 1
ATOM 1515 C CA . GLN A 1 194 ? 46.091 12.204 -19.902 1.00 31.39 194 GLN A CA 1
ATOM 1516 C C . GLN A 1 194 ? 47.105 11.574 -18.944 1.00 31.39 194 GLN A C 1
ATOM 1518 O O . GLN A 1 194 ? 46.966 11.660 -17.726 1.00 31.39 194 GLN A O 1
ATOM 1523 N N . ALA A 1 195 ? 48.055 10.864 -19.541 1.00 32.97 195 ALA A N 1
ATOM 1524 C CA . ALA A 1 195 ? 49.109 10.108 -18.895 1.00 32.97 195 ALA A CA 1
ATOM 1525 C C . ALA A 1 195 ? 50.142 11.006 -18.184 1.00 32.97 195 ALA A C 1
ATOM 1527 O O . ALA A 1 195 ? 50.322 12.168 -18.542 1.00 32.97 195 ALA A O 1
ATOM 1528 N N . GLU A 1 196 ? 50.814 10.401 -17.203 1.00 29.64 196 GLU A N 1
ATOM 1529 C CA . GLU A 1 196 ? 51.991 10.871 -16.452 1.00 29.64 196 GLU A CA 1
ATOM 1530 C C . GLU A 1 196 ? 53.100 11.497 -17.323 1.00 29.64 196 GLU A C 1
ATOM 1532 O O . GLU A 1 196 ? 53.267 11.139 -18.495 1.00 29.64 196 GLU A O 1
ATOM 1537 N N . PRO A 1 197 ? 53.973 12.306 -16.695 1.00 32.19 197 PRO A N 1
ATOM 1538 C CA . PRO A 1 197 ? 55.378 11.908 -16.699 1.00 32.19 197 PRO A CA 1
ATOM 1539 C C . PRO A 1 197 ? 56.034 11.892 -15.306 1.00 32.19 197 PRO A C 1
ATOM 1541 O O . PRO A 1 197 ? 55.781 12.735 -14.449 1.00 32.19 197 PRO A O 1
ATOM 1544 N N . GLU A 1 198 ? 56.931 10.914 -15.164 1.00 32.97 198 GLU A N 1
ATOM 1545 C CA . GLU A 1 198 ? 57.786 10.558 -14.026 1.00 32.97 198 GLU A CA 1
ATOM 1546 C C . GLU A 1 198 ? 58.662 11.688 -13.445 1.00 32.97 198 GLU A C 1
ATOM 1548 O O . GLU A 1 198 ? 59.128 12.559 -14.176 1.00 32.97 198 GLU A O 1
ATOM 1553 N N . LEU A 1 199 ? 58.980 11.565 -12.145 1.00 29.42 199 LEU A N 1
ATOM 1554 C CA . LEU A 1 199 ? 60.303 11.645 -11.468 1.00 29.42 199 LEU A CA 1
ATOM 1555 C C . LEU A 1 199 ? 60.012 11.682 -9.944 1.00 29.42 199 LEU A C 1
ATOM 1557 O O . LEU A 1 199 ? 59.108 12.395 -9.533 1.00 29.42 199 LEU A O 1
ATOM 1561 N N . SER A 1 200 ? 60.686 11.056 -8.979 1.00 28.62 200 SER A N 1
ATOM 1562 C CA . SER A 1 200 ? 61.875 10.205 -8.843 1.00 28.62 200 SER A CA 1
ATOM 1563 C C . SER A 1 200 ? 61.979 9.900 -7.331 1.00 28.62 200 SER A C 1
ATOM 1565 O O . SER A 1 200 ? 61.872 10.839 -6.541 1.00 28.62 200 SER A O 1
ATOM 1567 N N . GLU A 1 201 ? 62.206 8.652 -6.903 1.00 35.09 201 GLU A N 1
ATOM 1568 C CA . GLU A 1 201 ? 62.683 8.367 -5.530 1.00 35.09 201 GLU A CA 1
ATOM 1569 C C . GLU A 1 201 ? 64.212 8.513 -5.442 1.00 35.09 201 GLU A C 1
ATOM 1571 O O . GLU A 1 201 ? 64.902 8.409 -6.462 1.00 35.09 201 GLU A O 1
ATOM 1576 N N . PRO A 1 202 ? 64.760 8.701 -4.226 1.00 38.06 202 PRO A N 1
ATOM 1577 C CA . PRO A 1 202 ? 65.514 7.571 -3.676 1.00 38.06 202 PRO A CA 1
ATOM 1578 C C . PRO A 1 202 ? 65.362 7.346 -2.152 1.00 38.06 202 PRO A C 1
ATOM 1580 O O . PRO A 1 202 ? 65.494 8.265 -1.349 1.00 38.06 202 PRO A O 1
ATOM 1583 N N . SER A 1 203 ? 65.120 6.074 -1.805 1.00 29.19 203 SER A N 1
ATOM 1584 C CA . SER A 1 203 ? 65.774 5.230 -0.777 1.00 29.19 203 SER A CA 1
ATOM 1585 C C . SER A 1 203 ? 66.171 5.810 0.595 1.00 29.19 203 SER A C 1
ATOM 1587 O O . SER A 1 203 ? 67.046 6.664 0.667 1.00 29.19 203 SER A O 1
ATOM 1589 N N . ASP A 1 204 ? 65.724 5.167 1.689 1.00 31.81 204 ASP A N 1
ATOM 1590 C CA . ASP A 1 204 ? 66.629 4.296 2.472 1.00 31.81 204 ASP A CA 1
ATOM 1591 C C . ASP A 1 204 ? 65.955 3.433 3.572 1.00 31.81 204 ASP A C 1
ATOM 1593 O O . ASP A 1 204 ? 65.286 3.897 4.490 1.00 31.81 204 ASP A O 1
ATOM 1597 N N . ILE A 1 205 ? 66.166 2.125 3.404 1.00 34.75 205 ILE A N 1
ATOM 1598 C CA . ILE A 1 205 ? 66.520 1.038 4.336 1.00 34.75 205 ILE A CA 1
ATOM 1599 C C . ILE A 1 205 ? 66.295 1.231 5.854 1.00 34.75 205 ILE A C 1
ATOM 1601 O O . ILE A 1 205 ? 66.944 2.030 6.519 1.00 34.75 205 ILE A O 1
ATOM 1605 N N . GLY A 1 206 ? 65.552 0.280 6.442 1.00 27.66 206 GLY A N 1
ATOM 1606 C CA . GLY A 1 206 ? 65.590 -0.004 7.881 1.00 27.66 206 GLY A CA 1
ATOM 1607 C C . GLY A 1 206 ? 64.824 -1.264 8.300 1.00 27.66 206 GLY A C 1
ATOM 1608 O O . GLY A 1 206 ? 63.784 -1.175 8.942 1.00 27.66 206 GLY A O 1
ATOM 1609 N N . LYS A 1 207 ? 65.329 -2.456 7.945 1.00 31.88 207 LYS A N 1
ATOM 1610 C CA . LYS A 1 207 ? 64.905 -3.737 8.549 1.00 31.88 207 LYS A CA 1
ATOM 1611 C C . LYS A 1 207 ? 65.251 -3.749 10.040 1.00 31.88 207 LYS A C 1
ATOM 1613 O O . LYS A 1 207 ? 66.402 -3.490 10.367 1.00 31.88 207 LYS A O 1
ATOM 1618 N N . LEU A 1 208 ? 64.342 -4.234 10.889 1.00 28.72 208 LEU A N 1
ATOM 1619 C CA . LEU A 1 208 ? 64.700 -5.091 12.028 1.00 28.72 208 LEU A CA 1
ATOM 1620 C C . LEU A 1 208 ? 63.488 -5.885 12.533 1.00 28.72 208 LEU A C 1
ATOM 1622 O O . LEU A 1 208 ? 62.533 -5.356 13.093 1.00 28.72 208 LEU A O 1
ATOM 1626 N N . SER A 1 209 ? 63.570 -7.191 12.307 1.00 29.02 209 SER A N 1
ATOM 1627 C CA . SER A 1 209 ? 62.794 -8.243 12.955 1.00 29.02 209 SER A CA 1
ATOM 1628 C C . SER A 1 209 ? 63.304 -8.467 14.388 1.00 29.02 209 SER A C 1
ATOM 1630 O O . SER A 1 209 ? 64.493 -8.265 14.624 1.00 29.02 209 SER A O 1
ATOM 1632 N N . ILE A 1 210 ? 62.457 -8.982 15.294 1.00 30.03 210 ILE A N 1
ATOM 1633 C CA . ILE A 1 210 ? 62.670 -10.204 16.117 1.00 30.03 210 ILE A CA 1
ATOM 1634 C C . ILE A 1 210 ? 61.712 -10.246 17.333 1.00 30.03 210 ILE A C 1
ATOM 1636 O O . ILE A 1 210 ? 61.783 -9.440 18.251 1.00 30.03 210 ILE A O 1
ATOM 1640 N N . SER A 1 211 ? 60.855 -11.272 17.287 1.00 28.97 211 SER A N 1
ATOM 1641 C CA . SER A 1 211 ? 60.476 -12.267 18.308 1.00 28.97 211 SER A CA 1
ATOM 1642 C C . SER A 1 211 ? 59.913 -11.918 19.699 1.00 28.97 211 SER A C 1
ATOM 1644 O O . SER A 1 211 ? 60.586 -11.384 20.569 1.00 28.97 211 SER A O 1
ATOM 1646 N N . ASN A 1 212 ? 58.729 -12.513 19.917 1.00 29.81 212 ASN A N 1
ATOM 1647 C CA . ASN A 1 212 ? 58.261 -13.323 21.054 1.00 29.81 212 ASN A CA 1
ATOM 1648 C C . ASN A 1 212 ? 58.507 -12.849 22.495 1.00 29.81 212 ASN A C 1
ATOM 1650 O O . ASN A 1 212 ? 59.632 -12.889 22.985 1.00 29.81 212 ASN A O 1
ATOM 1654 N N . LYS A 1 213 ? 57.405 -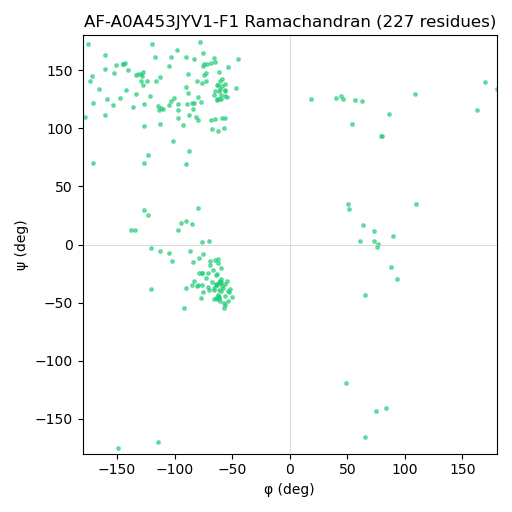12.755 23.257 1.00 31.23 213 LYS A N 1
ATOM 1655 C CA . LYS A 1 213 ? 57.211 -13.597 24.454 1.00 31.23 213 LYS A CA 1
ATOM 1656 C C . LYS A 1 213 ? 55.736 -13.722 24.854 1.00 31.23 213 LYS A C 1
ATOM 1658 O O . LYS A 1 213 ? 55.033 -12.745 25.075 1.00 31.23 213 LYS A O 1
ATOM 1663 N N . ILE A 1 214 ? 55.323 -14.982 24.945 1.00 32.50 214 ILE A N 1
ATOM 1664 C CA . ILE A 1 214 ? 54.130 -15.509 25.609 1.00 32.50 214 ILE A CA 1
ATOM 1665 C C . ILE A 1 214 ? 54.190 -15.176 27.103 1.00 32.50 214 ILE A C 1
ATOM 1667 O O . ILE A 1 214 ? 55.250 -15.348 27.700 1.00 32.50 214 ILE A O 1
ATOM 1671 N N . SER A 1 215 ? 53.050 -14.819 27.703 1.00 32.03 215 SER A N 1
ATOM 1672 C CA . SER A 1 215 ? 52.744 -15.142 29.103 1.00 32.03 215 SER A CA 1
ATOM 1673 C C . SER A 1 215 ? 51.234 -15.227 29.330 1.00 32.03 215 SER A C 1
ATOM 1675 O O . SER A 1 215 ? 50.477 -14.288 29.111 1.00 32.03 215 SER A O 1
ATOM 1677 N N . THR A 1 216 ? 50.833 -16.414 29.761 1.00 31.38 216 THR A N 1
ATOM 1678 C CA . THR A 1 216 ? 49.513 -16.877 30.189 1.00 31.38 216 THR A CA 1
ATOM 1679 C C . THR A 1 216 ? 49.111 -16.351 31.571 1.00 31.38 216 THR A C 1
ATOM 1681 O O . THR A 1 216 ? 49.948 -16.329 32.468 1.00 31.38 216 THR A O 1
ATOM 1684 N N . SER A 1 217 ? 47.821 -16.088 31.801 1.00 32.34 217 SER A N 1
ATOM 1685 C CA . SER A 1 217 ? 47.069 -16.505 33.013 1.00 32.34 217 SER A CA 1
ATOM 1686 C C . SER A 1 217 ? 45.601 -16.050 32.884 1.00 32.34 217 SER A C 1
ATOM 1688 O O . SER A 1 217 ? 45.336 -14.887 32.627 1.00 32.34 217 SER A O 1
ATOM 1690 N N . LYS A 1 218 ? 44.639 -16.962 32.690 1.00 31.33 218 LYS A N 1
ATOM 1691 C CA . LYS A 1 218 ? 43.889 -17.813 33.645 1.00 31.33 218 LYS A CA 1
ATOM 1692 C C . LYS A 1 218 ? 42.650 -17.105 34.233 1.00 31.33 218 LYS A C 1
ATOM 1694 O O . LYS A 1 218 ? 42.766 -16.164 35.005 1.00 31.33 218 LYS A O 1
ATOM 1699 N N . ALA A 1 219 ? 41.479 -17.622 33.855 1.00 34.88 219 ALA A N 1
ATOM 1700 C CA . ALA A 1 219 ? 40.155 -17.300 34.391 1.00 34.88 219 ALA A CA 1
ATOM 1701 C C . ALA A 1 219 ? 39.906 -17.924 35.782 1.00 34.88 219 ALA A C 1
ATOM 1703 O O . ALA A 1 219 ? 40.596 -18.872 36.170 1.00 34.88 219 ALA A O 1
ATOM 1704 N N . PRO A 1 220 ? 38.871 -17.439 36.487 1.00 37.69 220 PRO A N 1
ATOM 1705 C CA . PRO A 1 220 ? 37.740 -18.281 36.928 1.00 37.69 220 PRO A CA 1
ATOM 1706 C C . PRO A 1 220 ? 36.387 -17.628 36.526 1.00 37.69 220 PRO A C 1
ATOM 1708 O O . PRO A 1 220 ? 36.305 -16.410 36.437 1.00 37.69 220 PRO A O 1
ATOM 1711 N N . GLY A 1 221 ? 35.336 -18.336 36.075 1.00 29.33 221 GLY A N 1
ATOM 1712 C CA . GLY A 1 221 ? 34.390 -19.153 36.869 1.00 29.33 221 GLY A CA 1
ATOM 1713 C C . GLY A 1 221 ? 33.617 -18.273 37.875 1.00 29.33 221 GLY A C 1
ATOM 1714 O O . GLY A 1 221 ? 34.275 -17.632 38.676 1.00 29.33 221 GLY A O 1
ATOM 1715 N N . SER A 1 222 ? 32.285 -18.164 37.967 1.00 33.03 222 SER A N 1
ATOM 1716 C CA . SER A 1 222 ? 31.140 -18.994 37.559 1.00 33.03 222 SER A CA 1
ATOM 1717 C C . SER A 1 222 ? 29.800 -18.252 37.855 1.00 33.03 222 SER A C 1
ATOM 1719 O O . SER A 1 222 ? 29.793 -17.238 38.545 1.00 33.03 222 SER A O 1
ATOM 1721 N N . ASN A 1 223 ? 28.677 -18.835 37.397 1.00 33.31 223 ASN A N 1
ATOM 1722 C CA . ASN A 1 223 ? 27.296 -18.776 37.940 1.00 33.31 223 ASN A CA 1
ATOM 1723 C C . ASN A 1 223 ? 26.348 -17.572 37.680 1.00 33.31 223 ASN A C 1
ATOM 1725 O O . ASN A 1 223 ? 26.251 -16.638 38.462 1.00 33.31 223 ASN A O 1
ATOM 1729 N N . GLY A 1 224 ? 25.534 -17.724 36.623 1.00 30.20 224 GLY A N 1
ATOM 1730 C CA . GLY A 1 224 ? 24.056 -17.819 36.607 1.00 30.20 224 GLY A CA 1
ATOM 1731 C C . GLY A 1 224 ? 23.151 -16.891 37.438 1.00 30.20 224 GLY A C 1
ATOM 1732 O O . GLY A 1 224 ? 23.192 -16.932 38.659 1.00 30.20 224 GLY A O 1
ATOM 1733 N N . LYS A 1 225 ? 22.163 -16.258 36.775 1.00 31.84 225 LYS A N 1
ATOM 1734 C CA . LYS A 1 225 ? 20.712 -16.467 37.017 1.00 31.84 225 LYS A CA 1
ATOM 1735 C C . LYS A 1 225 ? 19.833 -15.723 35.997 1.00 31.84 225 LYS A C 1
ATOM 1737 O O . LYS A 1 225 ? 20.102 -14.585 35.638 1.00 31.84 225 LYS A O 1
ATOM 1742 N N . VAL A 1 226 ? 18.765 -16.401 35.586 1.00 37.59 226 VAL A N 1
ATOM 1743 C CA . VAL A 1 226 ? 17.592 -15.918 34.836 1.00 37.59 226 VAL A CA 1
ATOM 1744 C C . VAL A 1 226 ? 16.707 -15.057 35.741 1.00 37.59 226 VAL A C 1
ATOM 1746 O O . VAL A 1 226 ? 16.476 -15.484 36.871 1.00 37.59 226 VAL A O 1
ATOM 1749 N N . VAL A 1 227 ? 16.138 -13.952 35.236 1.00 37.62 227 VAL A N 1
ATOM 1750 C CA . VAL A 1 227 ? 14.835 -13.413 35.684 1.00 37.62 227 VAL A CA 1
ATOM 1751 C C . VAL A 1 227 ? 14.112 -12.739 34.510 1.00 37.62 227 VAL A C 1
ATOM 1753 O O . VAL A 1 227 ? 14.664 -11.863 33.849 1.00 37.62 227 VAL A O 1
ATOM 1756 N N . SER A 1 228 ? 12.873 -13.176 34.287 1.00 34.66 228 SER A N 1
ATOM 1757 C CA . SER A 1 228 ? 11.832 -12.538 33.478 1.00 34.66 228 SER A CA 1
ATOM 1758 C C . SER A 1 228 ? 11.027 -11.558 34.332 1.00 34.66 228 SER A C 1
ATOM 1760 O O . SER A 1 228 ? 10.772 -11.846 35.503 1.00 34.66 228 SER A O 1
ATOM 1762 N N . SER A 1 229 ? 10.562 -10.460 33.743 1.00 47.22 229 SER A N 1
ATOM 1763 C CA . SER A 1 229 ? 9.342 -9.727 34.114 1.00 47.22 229 SER A CA 1
ATOM 1764 C C . SER A 1 229 ? 8.875 -8.940 32.899 1.00 47.22 229 SER A C 1
ATOM 1766 O O . SER A 1 229 ? 9.761 -8.357 32.235 1.00 47.22 229 SER A O 1
#

Secondary structure (DSSP, 8-state):
-------PPS--PPEEEEE-S-HHHHTTEEE--TTSEEE----SSGGGHHHHHHHTGGGTTTSEEEEE-SSSHHHHHHHHHHHTT-TT---EEE-TTHHHHHHHH-TT-TTEEEEEE-SSTT-EEE-S------B-TTT--B----TT--B-TTT--B----HHHHHH-S----HHHHHTT------------------------------------------------

Sequence (229 aa):
GTGSDTEAPAGQNDVVVLDARNLYETRIGKFHVPNVETLHPEIRQYSDLPLWIDEHTEKLRGKSIMMYCTGGIRCEMASAYIRSKGEGFENVFQLYGGIQRYLEQYPDGGYFDGKNFVFDHRISVGSNKDNILGTCLVCGSTYDDYSSRCRCSNCRMLVLVCSTCQDSTKEYVCELCLKNGKQCCEISVKQDCQAEPELSEPSDIGKLSISNKISTSKAPGSNGKVVSS

Foldseek 3Di:
DDDDPPPDDPDAAAEEEEELDAQLQVQFKDFDDPPHHYDYLNHLDNVCVLVSCVVPVVVQFLHQYEYAALFCPSLVVVLVSQVVVDHRSPRRHYDHRGPPVVCVVVLQQVRMDGWGQDPDPVRTHGRPDPGQNHAAQPPRHRFSDCNVVQAAPPSRRGGTHDPVRVVVDRHDHDPVCVVVVHDGPPPPDDDDDDDDDDDDDDDDDDDDDDDDDDDDDDDDDDDDDDDDD

Organism: Aegilops tauschii subsp. strangulata (NCBI:txid200361)